Protein AF-A0A9D1W362-F1 (afdb_monomer_lite)

Organism: NCBI:txid2838635

pLDDT: mean 73.38, std 22.82, range [25.56, 97.56]

Secondary structure (DSSP, 8-state):
---------HHHHHT-SHHHHHHHHHHHHHHHHT--------S---------------------------EEEEETTEEEEE-SSEEEEEEEE--TT--TT---TTHHHHTTTS-SSS----TT-EEEEEEEE---TTS-SEEEE-HHHH-GGGTTS--TTEEEEEEE-STTS-HHHHHH-HHHHHHHHHHHHHHHHHHH-S-HHHHHHHHHHHHHHTTSSHHHHHHHHHHHHHHHHHHHHHHHHHHHT-

Sequence (250 aa):
MDYGRRGDSLFALAFRKKEDTKELYRALCAAWESGAFGESADLGGSAAFGRSPAFEARGDFGGSSPRREVTAASAGEELWLETDGEALVVTAWANLCALPSGPPTGKLLDLAAGTGGFPGNLGGRRCRRALLYSGSALEPERRDISLSALEPERRGISPSGLEAAVFNIGEGRNAGLLADCRKLREYARLIDRVKGELALDAYPVRAVKRAVGWALTAGVLEELLRSRGDEVREILLREYEAESSVVREK

Structure (mmCIF, N/CA/C/O backbone):
data_AF-A0A9D1W362-F1
#
_entry.id   AF-A0A9D1W362-F1
#
loop_
_atom_site.group_PDB
_atom_site.id
_atom_site.type_symbol
_atom_site.label_atom_id
_atom_site.label_alt_id
_atom_site.label_comp_id
_atom_site.label_asym_id
_atom_site.label_entity_id
_atom_site.label_seq_id
_atom_site.pdbx_PDB_ins_code
_atom_site.Cartn_x
_atom_site.Cartn_y
_atom_site.Cartn_z
_atom_site.occupancy
_atom_site.B_iso_or_equiv
_atom_site.auth_seq_id
_atom_site.auth_comp_id
_atom_site.auth_asym_id
_atom_site.auth_atom_id
_atom_site.pdbx_PDB_model_num
ATOM 1 N N . MET A 1 1 ? 21.316 23.367 4.590 1.00 28.70 1 MET A N 1
ATOM 2 C CA . MET A 1 1 ? 20.617 22.792 3.424 1.00 28.70 1 MET A CA 1
ATOM 3 C C . MET A 1 1 ? 19.318 22.211 3.940 1.00 28.70 1 MET A C 1
ATOM 5 O O . MET A 1 1 ? 19.333 21.138 4.529 1.00 28.70 1 MET A O 1
ATOM 9 N N . ASP A 1 2 ? 18.242 22.985 3.826 1.00 28.55 2 ASP A N 1
ATOM 10 C CA . ASP A 1 2 ? 16.894 22.566 4.206 1.00 28.55 2 ASP A CA 1
ATOM 11 C C . ASP A 1 2 ? 16.388 21.545 3.187 1.00 28.55 2 ASP A C 1
ATOM 13 O O . ASP A 1 2 ? 16.030 21.892 2.061 1.00 28.55 2 ASP A O 1
ATOM 17 N N . TYR A 1 3 ? 16.386 20.270 3.568 1.00 35.34 3 TYR A N 1
ATOM 18 C CA . TYR A 1 3 ? 15.614 19.262 2.856 1.00 35.34 3 TYR A CA 1
ATOM 19 C C . TYR A 1 3 ? 14.155 19.437 3.281 1.00 35.34 3 TYR A C 1
ATOM 21 O O . TYR A 1 3 ? 13.773 19.034 4.379 1.00 35.34 3 TYR A O 1
ATOM 29 N N . GLY A 1 4 ? 13.365 20.095 2.427 1.00 29.50 4 GLY A N 1
ATOM 30 C CA . GLY A 1 4 ? 11.937 20.3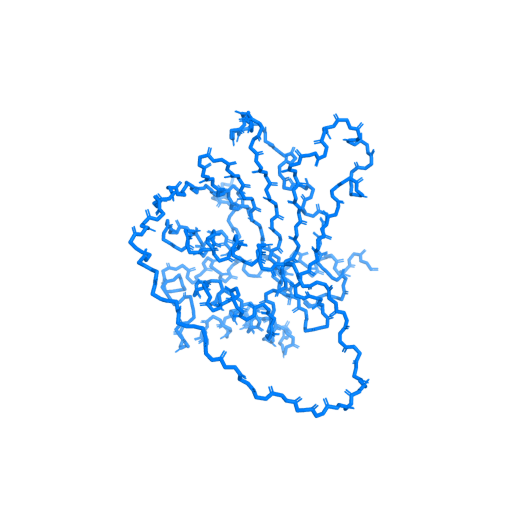37 2.635 1.00 29.50 4 GLY A CA 1
ATOM 31 C C . GLY A 1 4 ? 11.200 19.083 3.106 1.00 29.50 4 GLY A C 1
ATOM 32 O O . GLY A 1 4 ? 11.527 17.989 2.657 1.00 29.50 4 GLY A O 1
ATOM 33 N N . ARG A 1 5 ? 10.254 19.264 4.042 1.00 39.00 5 ARG A N 1
ATOM 34 C CA . ARG A 1 5 ? 9.404 18.246 4.701 1.00 39.00 5 ARG A CA 1
ATOM 35 C C . ARG A 1 5 ? 9.389 16.876 3.990 1.00 39.00 5 ARG A C 1
ATOM 37 O O . ARG A 1 5 ? 8.471 16.563 3.239 1.00 39.00 5 ARG A O 1
ATOM 44 N N . ARG A 1 6 ? 10.403 16.048 4.264 1.00 40.62 6 ARG A N 1
ATOM 45 C CA . ARG A 1 6 ? 10.428 14.611 3.966 1.00 40.62 6 ARG A CA 1
ATOM 46 C C . ARG A 1 6 ? 9.541 13.944 5.012 1.00 40.62 6 ARG A C 1
ATOM 48 O O . ARG A 1 6 ? 9.886 14.017 6.187 1.00 40.62 6 ARG A O 1
ATOM 55 N N . GLY A 1 7 ? 8.420 13.333 4.632 1.00 49.31 7 GLY A N 1
ATOM 56 C CA . GLY A 1 7 ? 7.579 12.710 5.659 1.00 49.31 7 GLY A CA 1
ATOM 57 C C . GLY A 1 7 ? 6.440 11.799 5.229 1.00 49.31 7 GLY A C 1
ATOM 58 O O . GLY A 1 7 ? 6.064 10.965 6.039 1.00 49.31 7 GLY A O 1
ATOM 59 N N . ASP A 1 8 ? 5.924 11.885 4.003 1.00 68.81 8 ASP A N 1
ATOM 60 C CA . ASP A 1 8 ? 4.717 11.121 3.666 1.00 68.81 8 ASP A CA 1
ATOM 61 C C . ASP A 1 8 ? 5.069 9.883 2.821 1.00 68.81 8 ASP A C 1
ATOM 63 O O . ASP A 1 8 ? 5.863 9.961 1.875 1.00 68.81 8 ASP A O 1
ATOM 67 N N . SER A 1 9 ? 4.517 8.727 3.199 1.00 83.00 9 SER A N 1
ATOM 68 C CA . SER A 1 9 ? 4.539 7.498 2.393 1.00 83.00 9 SER A CA 1
ATOM 69 C C . SER A 1 9 ? 3.561 7.613 1.223 1.00 83.00 9 SER A C 1
ATOM 71 O O . SER A 1 9 ? 2.647 8.448 1.239 1.00 83.00 9 SER A O 1
ATOM 73 N N . LEU A 1 10 ? 3.688 6.748 0.209 1.00 89.62 10 LEU A N 1
ATOM 74 C CA . LEU A 1 10 ? 2.721 6.737 -0.900 1.00 89.62 10 LEU A CA 1
ATOM 75 C C . LEU A 1 10 ? 1.293 6.485 -0.389 1.00 89.62 10 LEU A C 1
ATOM 77 O O . LEU A 1 10 ? 0.331 7.060 -0.898 1.00 89.62 10 LEU A O 1
ATOM 81 N N . PHE A 1 11 ? 1.161 5.658 0.648 1.00 90.50 11 PHE A N 1
ATOM 82 C CA . PHE A 1 11 ? -0.113 5.385 1.300 1.00 90.50 11 PHE A CA 1
ATOM 83 C C . PHE A 1 11 ? -0.715 6.649 1.929 1.00 90.50 11 PHE A C 1
ATOM 85 O O . PHE A 1 11 ? -1.854 7.003 1.620 1.00 90.50 11 PHE A O 1
ATOM 92 N N . ALA A 1 12 ? 0.059 7.390 2.729 1.00 85.94 12 ALA A N 1
ATOM 93 C CA . ALA A 1 12 ? -0.404 8.643 3.324 1.00 85.94 12 ALA A CA 1
ATOM 94 C C . ALA A 1 12 ? -0.784 9.682 2.252 1.00 85.94 12 ALA A C 1
ATOM 96 O O . ALA A 1 12 ? -1.791 10.378 2.388 1.00 85.94 12 ALA A O 1
ATOM 97 N N . LEU A 1 13 ? -0.033 9.749 1.143 1.00 88.00 13 LEU A N 1
ATOM 98 C CA . LEU A 1 13 ? -0.381 10.602 0.002 1.00 88.00 13 LEU A CA 1
ATOM 99 C C . LEU A 1 13 ? -1.693 10.192 -0.677 1.00 88.00 13 LEU A C 1
ATOM 101 O O . LEU A 1 13 ? -2.477 11.067 -1.058 1.00 88.00 13 LEU A O 1
ATOM 105 N N . ALA A 1 14 ? -1.938 8.890 -0.835 1.00 90.12 14 ALA A N 1
ATOM 106 C CA . ALA A 1 14 ? -3.155 8.381 -1.457 1.00 90.12 14 ALA A CA 1
ATOM 107 C C . ALA A 1 14 ? -4.405 8.716 -0.628 1.00 90.12 14 ALA A C 1
ATOM 109 O O . ALA A 1 14 ? -5.417 9.111 -1.205 1.00 90.12 14 ALA A O 1
ATOM 110 N N . PHE A 1 15 ? -4.324 8.646 0.702 1.00 89.56 15 PHE A N 1
ATOM 111 C CA . PHE A 1 15 ? -5.456 8.848 1.616 1.00 89.56 15 PHE A CA 1
ATOM 112 C C . PHE A 1 15 ? -5.480 10.239 2.281 1.00 89.56 15 PHE A C 1
ATOM 114 O O . PHE A 1 15 ? -5.873 10.391 3.435 1.00 89.56 15 PHE A O 1
ATOM 121 N N . ARG A 1 16 ? -5.086 11.297 1.555 1.00 82.25 16 ARG A N 1
ATOM 122 C CA . ARG A 1 16 ? -5.182 12.683 2.067 1.00 82.25 16 ARG A CA 1
ATOM 123 C C . ARG A 1 16 ? -6.600 13.259 2.060 1.00 82.25 16 ARG A C 1
ATOM 125 O O . ARG A 1 16 ? -6.878 14.197 2.805 1.00 82.25 16 ARG A O 1
ATOM 132 N N . LYS A 1 17 ? -7.480 12.778 1.178 1.00 85.00 17 LYS A N 1
ATOM 133 C CA . LYS A 1 17 ? -8.853 13.291 1.058 1.00 85.00 17 LYS A CA 1
ATOM 134 C C . LYS A 1 17 ? -9.744 12.674 2.130 1.00 85.00 17 LYS A C 1
ATOM 136 O O . LYS A 1 17 ? -9.709 11.465 2.339 1.00 85.00 17 LYS A O 1
ATOM 141 N N . LYS A 1 18 ? -10.598 13.488 2.763 1.00 81.94 18 LYS A N 1
ATOM 142 C CA . LYS A 1 18 ? -11.498 13.034 3.842 1.00 81.94 18 LYS A CA 1
ATOM 143 C C . LYS A 1 18 ? -12.432 11.914 3.361 1.00 81.94 18 LYS A C 1
ATOM 145 O O . LYS A 1 18 ? -12.784 11.036 4.144 1.00 81.94 18 LYS A O 1
ATOM 150 N N . GLU A 1 19 ? -12.833 11.937 2.093 1.00 86.88 19 GLU A N 1
ATOM 151 C CA . GLU A 1 19 ? -13.720 10.950 1.469 1.00 86.88 19 GLU A CA 1
ATOM 152 C C . GLU A 1 19 ? -13.037 9.586 1.320 1.00 86.88 19 GLU A C 1
ATOM 154 O O . GLU A 1 19 ? -13.580 8.593 1.805 1.00 86.88 19 GLU A O 1
ATOM 159 N N . ASP A 1 20 ? -11.831 9.562 0.740 1.00 89.62 20 ASP A N 1
ATOM 160 C CA . ASP A 1 20 ? -11.022 8.346 0.553 1.00 89.62 20 ASP A CA 1
ATOM 161 C C . ASP A 1 20 ? -10.754 7.668 1.907 1.00 89.62 20 ASP A C 1
ATOM 163 O O . ASP A 1 20 ? -10.851 6.450 2.062 1.00 89.62 20 ASP A O 1
ATOM 167 N N . THR A 1 21 ? -10.480 8.481 2.926 1.00 87.50 21 THR A N 1
ATOM 168 C CA . THR A 1 21 ? -10.193 8.013 4.278 1.00 87.50 21 THR A CA 1
ATOM 169 C C . THR A 1 21 ? -11.420 7.454 5.004 1.00 87.50 21 THR A C 1
ATOM 171 O O . THR A 1 21 ? -11.329 6.455 5.719 1.00 87.50 21 THR A O 1
ATOM 174 N N . LYS A 1 22 ? -12.598 8.053 4.796 1.00 87.50 22 LYS A N 1
ATOM 175 C CA . LYS A 1 22 ? -13.872 7.523 5.311 1.00 87.50 22 LYS A CA 1
ATOM 176 C C . LYS A 1 22 ? -14.235 6.188 4.670 1.00 87.50 22 LYS A C 1
ATOM 178 O O . LYS A 1 22 ? -14.766 5.317 5.357 1.00 87.50 22 LYS A O 1
ATOM 183 N N . GLU A 1 23 ? -13.999 6.048 3.368 1.00 91.50 23 GLU A N 1
ATOM 184 C CA . GLU A 1 23 ? -14.219 4.795 2.640 1.00 91.50 23 GLU A CA 1
ATOM 185 C C . GLU A 1 23 ? -13.294 3.698 3.180 1.00 91.50 23 GLU A C 1
ATOM 187 O O . GLU A 1 23 ? -13.775 2.631 3.556 1.00 91.50 23 GLU A O 1
ATOM 192 N N . LEU A 1 24 ? -12.001 4.006 3.342 1.00 92.81 24 LEU A N 1
ATOM 193 C CA . LEU A 1 24 ? -11.025 3.094 3.940 1.00 92.81 24 LEU A CA 1
ATOM 194 C C . LEU A 1 24 ? -11.427 2.648 5.352 1.00 92.81 24 LEU A C 1
ATOM 196 O O . LEU A 1 24 ? -11.400 1.454 5.638 1.00 92.81 24 LEU A O 1
ATOM 200 N N . TYR A 1 25 ? -11.824 3.587 6.221 1.00 90.75 25 TYR A N 1
ATOM 201 C CA . TYR A 1 25 ? -12.272 3.271 7.581 1.00 90.75 25 TYR A CA 1
ATOM 202 C C . TYR A 1 25 ? -13.427 2.262 7.574 1.00 90.75 25 TYR A C 1
ATOM 204 O O . TYR A 1 25 ? -13.370 1.243 8.256 1.00 90.75 25 TYR A O 1
ATOM 212 N N . ARG A 1 26 ? -14.467 2.520 6.768 1.00 90.00 26 ARG A N 1
ATOM 213 C CA . ARG A 1 26 ? -15.639 1.634 6.678 1.00 90.00 26 ARG A CA 1
ATOM 214 C C . ARG A 1 26 ? -15.268 0.251 6.163 1.00 90.00 26 ARG A C 1
ATOM 216 O O . ARG A 1 26 ? -15.703 -0.735 6.750 1.00 90.00 26 ARG A O 1
ATOM 223 N N . ALA A 1 27 ? -14.468 0.194 5.101 1.00 92.12 27 ALA A N 1
ATOM 224 C CA . ALA A 1 27 ? -14.056 -1.061 4.489 1.00 92.12 27 ALA A CA 1
ATOM 225 C C . ALA A 1 27 ? -13.209 -1.901 5.461 1.00 92.12 27 ALA A C 1
ATOM 227 O O . ALA A 1 27 ? -13.436 -3.100 5.603 1.00 92.12 27 ALA A O 1
ATOM 228 N N . LEU A 1 28 ? -12.293 -1.268 6.206 1.00 91.31 28 LEU A N 1
ATOM 229 C CA . LEU A 1 28 ? -11.500 -1.951 7.230 1.00 91.31 28 LEU A CA 1
ATOM 230 C C . LEU A 1 28 ? -12.342 -2.414 8.416 1.00 91.31 28 LEU A C 1
ATOM 232 O O . LEU A 1 28 ? -12.146 -3.538 8.864 1.00 91.31 28 LEU A O 1
ATOM 236 N N . CYS A 1 29 ? -13.287 -1.608 8.911 1.00 87.75 29 CYS A N 1
ATOM 237 C CA . CYS A 1 29 ? -14.188 -2.048 9.979 1.00 87.75 29 CYS A CA 1
ATOM 238 C C . CYS A 1 29 ? -15.038 -3.249 9.544 1.00 87.75 29 CYS A C 1
ATOM 240 O O . CYS A 1 29 ? -15.109 -4.230 10.280 1.00 87.75 29 CYS A O 1
ATOM 242 N N . ALA A 1 30 ? -15.600 -3.215 8.331 1.00 87.56 30 ALA A N 1
ATOM 243 C CA . ALA A 1 30 ? -16.363 -4.333 7.778 1.00 87.56 30 ALA A CA 1
ATOM 244 C C . ALA A 1 30 ? -15.497 -5.595 7.623 1.00 87.56 30 ALA A C 1
ATOM 246 O O . ALA A 1 30 ? -15.889 -6.675 8.067 1.00 87.56 30 ALA A O 1
ATOM 247 N N . ALA A 1 31 ? -14.283 -5.460 7.077 1.00 87.31 31 ALA A N 1
ATOM 248 C CA . ALA A 1 31 ? -13.328 -6.564 6.982 1.00 87.31 31 ALA A CA 1
ATOM 249 C C . ALA A 1 31 ? -12.960 -7.122 8.369 1.00 87.31 31 ALA A C 1
ATOM 251 O O . ALA A 1 31 ? -12.840 -8.336 8.549 1.00 87.31 31 ALA A O 1
ATOM 252 N N . TRP A 1 32 ? -12.840 -6.252 9.375 1.00 83.88 32 TRP A N 1
ATOM 253 C CA . TRP A 1 32 ? -12.530 -6.650 10.744 1.00 83.88 32 TRP A CA 1
ATOM 254 C C . TRP A 1 32 ? -13.662 -7.450 11.397 1.00 83.88 32 TRP A C 1
ATOM 256 O O . TRP A 1 32 ? -13.397 -8.445 12.072 1.00 83.88 32 TRP A O 1
ATOM 266 N N . GLU A 1 33 ? -14.908 -7.034 11.173 1.00 82.25 33 GLU A N 1
ATOM 267 C CA . GLU A 1 33 ? -16.120 -7.656 11.721 1.00 82.25 33 GLU A CA 1
ATOM 268 C C . GLU A 1 33 ? -16.506 -8.946 10.988 1.00 82.25 33 GLU A C 1
ATOM 270 O O . GLU A 1 33 ? -16.985 -9.890 11.611 1.00 82.25 33 GLU A O 1
ATOM 275 N N . SER A 1 34 ? -16.228 -9.030 9.683 1.00 73.38 34 SER A N 1
ATOM 276 C CA . SER A 1 34 ? -16.465 -10.238 8.877 1.00 73.38 34 SER A CA 1
ATOM 277 C C . SER A 1 34 ? -15.552 -11.421 9.242 1.00 73.38 34 SER A C 1
ATOM 279 O O . SER A 1 34 ? -15.819 -12.553 8.846 1.00 73.38 34 SER A O 1
ATOM 281 N N . GLY A 1 35 ? -14.505 -11.184 10.043 1.00 57.62 35 GLY A N 1
ATOM 282 C CA . GLY A 1 35 ? -13.486 -12.158 10.452 1.00 57.62 35 GLY A CA 1
ATOM 283 C C . GLY A 1 35 ? -13.930 -13.272 11.411 1.00 57.62 35 GLY A C 1
ATOM 284 O O . GLY A 1 35 ? -13.069 -13.906 12.011 1.00 57.62 35 GLY A O 1
ATOM 285 N N . ALA A 1 36 ? -15.226 -13.567 11.542 1.00 36.38 36 ALA A N 1
ATOM 286 C CA . ALA A 1 36 ? -15.729 -14.768 12.221 1.00 36.38 36 ALA A CA 1
ATOM 287 C C . ALA A 1 36 ? -15.638 -16.044 11.348 1.00 36.38 36 ALA A C 1
ATOM 289 O O . ALA A 1 36 ? -16.445 -16.955 11.498 1.00 36.38 36 ALA A O 1
ATOM 290 N N . PHE A 1 37 ? -14.668 -16.120 10.431 1.00 39.31 37 PHE A N 1
ATOM 291 C CA . PHE A 1 37 ? -14.424 -17.293 9.588 1.00 39.31 37 PHE A CA 1
ATOM 292 C C . PHE A 1 37 ? -12.984 -17.768 9.745 1.00 39.31 37 PHE A C 1
ATOM 294 O O . PHE A 1 37 ? -12.116 -17.532 8.908 1.00 39.31 37 PHE A O 1
ATOM 301 N N . GLY A 1 38 ? -12.747 -18.458 10.855 1.00 33.38 38 GLY A N 1
ATOM 302 C CA . GLY A 1 38 ? -11.731 -19.491 10.918 1.00 33.38 38 GLY A CA 1
ATOM 303 C C . GLY A 1 38 ? -12.430 -20.836 10.814 1.00 33.38 38 GLY A C 1
ATOM 304 O O . GLY A 1 38 ? -12.968 -21.296 11.808 1.00 33.38 38 GLY A O 1
ATOM 305 N N . GLU A 1 39 ? -12.414 -21.462 9.641 1.00 29.92 39 GLU A N 1
ATOM 306 C CA . GLU A 1 39 ? -12.345 -22.919 9.575 1.00 29.92 39 GLU A CA 1
ATOM 307 C C . GLU A 1 39 ? -11.785 -23.366 8.226 1.00 29.92 39 GLU A C 1
ATOM 309 O O . GLU A 1 39 ? -12.224 -22.958 7.151 1.00 29.92 39 GLU A O 1
ATOM 314 N N . SER A 1 40 ? -10.750 -24.192 8.338 1.00 37.28 40 SER A N 1
ATOM 315 C CA . SER A 1 40 ? -10.212 -25.049 7.296 1.00 37.28 40 SER A CA 1
ATOM 316 C C . SER A 1 40 ? -11.348 -25.792 6.592 1.00 37.28 40 SER A C 1
ATOM 318 O O . SER A 1 40 ? -12.026 -26.605 7.213 1.00 37.28 40 SER A O 1
ATOM 320 N N . ALA A 1 41 ? -11.546 -25.548 5.298 1.00 32.31 41 ALA A N 1
ATOM 321 C CA . ALA A 1 41 ? -12.287 -26.474 4.456 1.00 32.31 41 ALA A CA 1
ATOM 322 C C . ALA A 1 41 ? -11.281 -27.434 3.819 1.00 32.31 41 ALA A C 1
ATOM 324 O O . ALA A 1 41 ? -10.787 -27.212 2.711 1.00 32.31 41 ALA A O 1
ATOM 325 N N . ASP A 1 42 ? -10.980 -28.499 4.561 1.00 29.27 42 ASP A N 1
ATOM 326 C CA . ASP A 1 42 ? -10.486 -29.742 3.990 1.00 29.27 42 ASP A CA 1
ATOM 327 C C . ASP A 1 42 ? -11.439 -30.190 2.874 1.00 29.27 42 ASP A C 1
ATOM 329 O O . ASP A 1 42 ? -12.657 -30.303 3.045 1.00 29.27 42 ASP A O 1
ATOM 333 N N . LEU A 1 43 ? -10.871 -30.440 1.697 1.00 36.78 43 LEU A N 1
ATOM 334 C CA . LEU A 1 43 ? -11.574 -31.058 0.586 1.00 36.78 43 LEU A CA 1
ATOM 335 C C . LEU A 1 43 ? -11.806 -32.537 0.904 1.00 36.78 43 LEU A C 1
ATOM 337 O O . LEU A 1 43 ? -10.892 -33.351 0.794 1.00 36.78 43 LEU A O 1
ATOM 341 N N . GLY A 1 44 ? -13.047 -32.905 1.214 1.00 29.19 44 GLY A N 1
ATOM 342 C CA . GLY A 1 44 ? -13.464 -34.304 1.172 1.00 29.19 44 GLY A CA 1
ATOM 343 C C . GLY A 1 44 ? -14.806 -34.574 1.833 1.00 29.19 44 GLY A C 1
ATOM 344 O O . GLY A 1 44 ? -14.866 -34.780 3.037 1.00 29.19 44 GLY A O 1
ATOM 345 N N . GLY A 1 45 ? -15.882 -34.664 1.046 1.00 27.81 45 GLY A N 1
ATOM 346 C CA . GLY A 1 45 ? -17.132 -35.237 1.553 1.00 27.81 45 GLY A CA 1
ATOM 347 C C . GLY A 1 45 ? -18.391 -34.829 0.805 1.00 27.81 45 GLY A C 1
ATOM 348 O O . GLY A 1 45 ? -19.093 -33.910 1.197 1.00 27.81 45 GLY A O 1
ATOM 349 N N . SER A 1 46 ? -18.700 -35.559 -0.260 1.00 30.45 46 SER A N 1
ATOM 350 C CA . SER A 1 46 ? -19.997 -35.568 -0.940 1.00 30.45 46 SER A CA 1
ATOM 351 C C . SER A 1 46 ? -21.143 -35.989 -0.004 1.00 30.45 46 SER A C 1
ATOM 353 O O . SER A 1 46 ? -21.075 -37.093 0.527 1.00 30.45 46 SER A O 1
ATOM 355 N N . ALA A 1 47 ? -22.235 -35.212 0.069 1.00 29.52 47 ALA A N 1
ATOM 356 C CA . ALA A 1 47 ? -23.612 -35.734 0.159 1.00 29.52 47 ALA A CA 1
ATOM 357 C C . ALA A 1 47 ? -24.696 -34.646 -0.041 1.00 29.52 47 ALA A C 1
ATOM 359 O O . ALA A 1 47 ? -24.887 -33.752 0.772 1.00 29.52 47 ALA A O 1
ATOM 360 N N . ALA A 1 48 ? -25.392 -34.778 -1.169 1.00 28.72 48 ALA A N 1
ATOM 361 C CA . ALA A 1 48 ? -26.816 -34.577 -1.458 1.00 28.72 48 ALA A CA 1
ATOM 362 C C . ALA A 1 48 ? -27.797 -33.882 -0.467 1.00 28.72 48 ALA A C 1
ATOM 364 O O . ALA A 1 48 ? -28.013 -34.328 0.651 1.00 28.72 48 ALA A O 1
ATOM 365 N N . PHE A 1 49 ? -28.581 -32.977 -1.082 1.00 27.98 49 PHE A N 1
ATOM 366 C CA . PHE A 1 49 ? -30.043 -32.760 -0.982 1.00 27.98 49 PHE A CA 1
ATOM 367 C C . PHE A 1 49 ? -30.694 -32.092 0.248 1.00 27.98 49 PHE A C 1
ATOM 369 O O . PHE A 1 49 ? -30.697 -32.611 1.355 1.00 27.98 49 PHE A O 1
ATOM 376 N N . GLY A 1 50 ? -31.463 -31.029 -0.044 1.00 27.05 50 GLY A N 1
ATOM 377 C CA . GLY A 1 50 ? -32.567 -30.536 0.788 1.00 27.05 50 GLY A CA 1
ATOM 378 C C .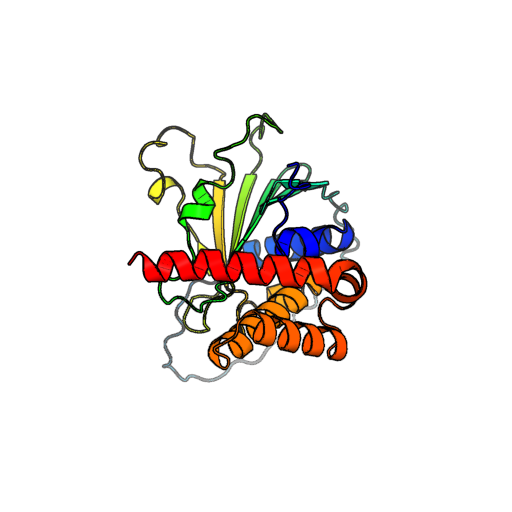 GLY A 1 50 ? -33.082 -29.159 0.348 1.00 27.05 50 GLY A C 1
ATOM 379 O O . GLY A 1 50 ? -32.519 -28.139 0.722 1.00 27.05 50 GLY A O 1
ATOM 380 N N . ARG A 1 51 ? -34.144 -29.116 -0.469 1.00 28.09 51 ARG A N 1
ATOM 381 C CA . ARG A 1 51 ? -34.849 -27.884 -0.878 1.00 28.09 51 ARG A CA 1
ATOM 382 C C . ARG A 1 51 ? -35.715 -27.331 0.271 1.00 28.09 51 ARG A C 1
ATOM 384 O O . ARG A 1 51 ? -36.529 -28.097 0.760 1.00 28.09 51 ARG A O 1
ATOM 391 N N . SER A 1 52 ? -35.609 -26.012 0.523 1.00 26.92 52 SER A N 1
ATOM 392 C CA . SER A 1 52 ? -36.667 -25.007 0.841 1.00 26.92 52 SER A CA 1
ATOM 393 C C . SER A 1 52 ? -37.638 -25.247 2.033 1.00 26.92 52 SER A C 1
ATOM 395 O O . SER A 1 52 ? -37.982 -26.387 2.310 1.00 26.92 52 SER A O 1
ATOM 397 N N . PRO A 1 53 ? -38.158 -24.196 2.721 1.00 32.81 53 PRO A N 1
ATOM 398 C CA . PRO A 1 53 ? -38.819 -23.052 2.084 1.00 32.81 53 PRO A CA 1
ATOM 399 C C . PRO A 1 53 ? -38.499 -21.653 2.628 1.00 32.81 53 PRO A C 1
ATOM 401 O O . PRO A 1 53 ? -37.831 -21.453 3.635 1.00 32.81 53 PRO A O 1
ATOM 404 N N . ALA A 1 54 ? -38.979 -20.690 1.842 1.00 29.53 54 ALA A N 1
ATOM 405 C CA . ALA A 1 54 ? -38.906 -19.255 2.021 1.00 29.53 54 ALA A CA 1
ATOM 406 C C . ALA A 1 54 ? -39.374 -18.794 3.408 1.00 29.53 54 ALA A C 1
ATOM 408 O O . ALA A 1 54 ? -40.443 -19.186 3.871 1.00 29.53 54 ALA A O 1
ATOM 409 N N . PHE A 1 55 ? -38.598 -17.895 4.010 1.00 25.56 55 PHE A N 1
ATOM 410 C CA . PHE A 1 55 ? -39.046 -17.059 5.113 1.00 25.56 55 PHE A CA 1
ATOM 411 C C . PHE A 1 55 ? -39.140 -15.623 4.596 1.00 25.56 55 PHE A C 1
ATOM 413 O O . PHE A 1 55 ? -38.134 -15.002 4.246 1.00 25.56 55 PHE A O 1
ATOM 420 N N . GLU A 1 56 ? -40.370 -15.131 4.475 1.00 30.14 56 GLU A N 1
ATOM 421 C CA . GLU A 1 56 ? -40.669 -13.728 4.219 1.00 30.14 56 GLU A CA 1
ATOM 422 C C . GLU A 1 56 ? -40.104 -12.874 5.360 1.00 30.14 56 GLU A C 1
ATOM 424 O O . GLU A 1 56 ? -40.546 -12.972 6.501 1.00 30.14 56 GLU A O 1
ATOM 429 N N . ALA A 1 57 ? -39.156 -11.992 5.051 1.00 29.28 57 ALA A N 1
ATOM 430 C CA . ALA A 1 57 ? -38.769 -10.905 5.940 1.00 29.28 57 ALA A CA 1
ATOM 431 C C . ALA A 1 57 ? -39.308 -9.589 5.367 1.00 29.28 57 ALA A C 1
ATOM 433 O O . ALA A 1 57 ? -38.617 -8.851 4.667 1.00 29.28 57 ALA A O 1
ATOM 434 N N . ARG A 1 58 ? -40.578 -9.297 5.668 1.00 29.48 58 ARG A N 1
ATOM 435 C CA . ARG A 1 58 ? -41.055 -7.914 5.744 1.00 29.48 58 ARG A CA 1
ATOM 436 C C . ARG A 1 58 ? -40.561 -7.347 7.072 1.00 29.48 58 ARG A C 1
ATOM 438 O O . ARG A 1 58 ? -41.099 -7.672 8.124 1.00 29.48 58 ARG A O 1
ATOM 445 N N . GLY A 1 59 ? -39.523 -6.528 7.004 1.00 27.53 59 GLY A N 1
ATOM 446 C CA . GLY A 1 59 ? -38.967 -5.797 8.134 1.00 27.53 59 GLY A CA 1
ATOM 447 C C . GLY A 1 59 ? -38.341 -4.517 7.615 1.00 27.53 59 GLY A C 1
ATOM 448 O O . GLY A 1 59 ? -37.279 -4.536 7.005 1.00 27.53 59 GLY A O 1
ATOM 449 N N . ASP A 1 60 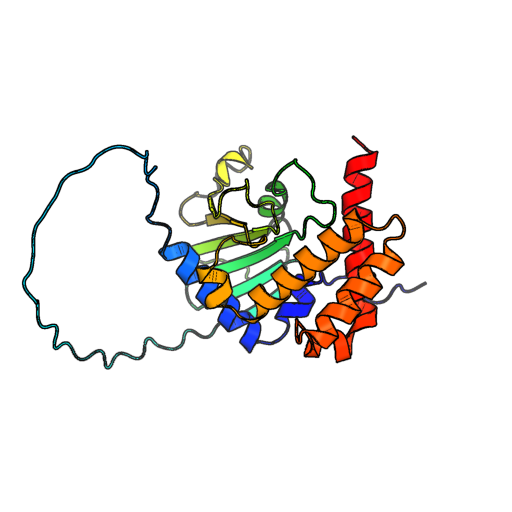? -39.074 -3.433 7.795 1.00 33.12 60 ASP A N 1
ATOM 450 C CA . ASP A 1 60 ? -38.738 -2.061 7.455 1.00 33.12 60 ASP A CA 1
ATOM 451 C C . ASP A 1 60 ? -37.405 -1.649 8.120 1.00 33.12 60 ASP A C 1
ATOM 453 O O . ASP A 1 60 ? -37.351 -1.424 9.326 1.00 33.12 60 ASP A O 1
ATOM 457 N N . PHE A 1 61 ? -36.308 -1.570 7.356 1.00 36.03 61 PHE A N 1
ATOM 458 C CA . PHE A 1 61 ? -35.037 -0.989 7.820 1.00 36.03 61 PHE A CA 1
ATOM 459 C C . PHE A 1 61 ? -34.929 0.476 7.385 1.00 36.03 61 PHE A C 1
ATOM 461 O O . PHE A 1 61 ? -33.968 0.912 6.751 1.00 36.03 61 PHE A O 1
ATOM 468 N N . GLY A 1 62 ? -35.924 1.267 7.785 1.00 35.47 62 GLY A N 1
ATOM 469 C CA . GLY A 1 62 ? -35.794 2.709 7.965 1.00 35.47 62 GLY A CA 1
ATOM 470 C C . GLY A 1 62 ? -34.969 3.007 9.219 1.00 35.47 62 GLY A C 1
ATOM 471 O O . GLY A 1 62 ? -35.494 3.461 10.227 1.00 35.47 62 GLY A O 1
ATOM 472 N N . GLY A 1 63 ? -33.671 2.716 9.171 1.00 28.92 63 GLY A N 1
ATOM 473 C CA . GLY A 1 63 ? -32.731 2.967 10.258 1.00 28.92 63 GLY A CA 1
ATOM 474 C C . GLY A 1 63 ? -31.424 3.484 9.690 1.00 28.92 63 GLY A C 1
ATOM 475 O O . GLY A 1 63 ? -30.467 2.735 9.537 1.00 28.92 63 GLY A O 1
ATOM 476 N N . SER A 1 64 ? -31.388 4.771 9.339 1.00 36.81 64 SER A N 1
ATOM 477 C CA . SER A 1 64 ? -30.136 5.482 9.088 1.00 36.81 64 SER A CA 1
ATOM 478 C C . SER A 1 64 ? -29.295 5.411 10.363 1.00 36.81 64 SER A C 1
ATOM 480 O O . SER A 1 64 ? -29.455 6.257 11.244 1.00 36.81 64 SER A O 1
ATOM 482 N N . SER A 1 65 ? -28.399 4.425 10.467 1.00 41.97 65 SER A N 1
ATOM 483 C CA . SER A 1 65 ? -27.312 4.454 11.445 1.00 41.97 65 SER A CA 1
ATOM 484 C C . SER A 1 65 ? -26.690 5.849 11.382 1.00 41.97 65 SER A C 1
ATOM 486 O O . SER A 1 65 ? -26.349 6.292 10.276 1.00 41.97 65 SER A O 1
ATOM 488 N N . PRO A 1 66 ? -26.605 6.593 12.502 1.00 40.78 66 PRO A N 1
ATOM 489 C CA . PRO A 1 66 ? -26.072 7.946 12.475 1.00 40.78 66 PRO A CA 1
ATOM 490 C C . PRO A 1 66 ? -24.701 7.870 11.813 1.00 40.78 66 PRO A C 1
ATOM 492 O O . PRO A 1 66 ? -23.877 7.032 12.187 1.00 40.78 66 PRO A O 1
ATOM 495 N N . ARG A 1 67 ? -24.493 8.667 10.756 1.00 51.03 67 ARG A N 1
ATOM 496 C CA . ARG A 1 67 ? -23.214 8.737 10.044 1.00 51.03 67 ARG A CA 1
ATOM 497 C C . ARG A 1 67 ? -22.159 9.161 11.063 1.00 51.03 67 ARG A C 1
ATOM 499 O O . ARG A 1 67 ? -21.988 10.356 11.272 1.00 51.03 67 ARG A O 1
ATOM 506 N N . ARG A 1 68 ? -21.491 8.195 11.702 1.00 61.38 68 ARG A N 1
ATOM 507 C CA . ARG A 1 68 ? -20.384 8.459 12.623 1.00 61.38 68 ARG A CA 1
ATOM 508 C C . ARG A 1 68 ? -19.385 9.322 11.871 1.00 61.38 68 ARG A C 1
ATOM 510 O O . ARG A 1 68 ? -18.944 8.954 10.774 1.00 61.38 68 ARG A O 1
ATOM 517 N N . GLU A 1 69 ? -19.120 10.510 12.395 1.00 71.88 69 GLU A N 1
ATOM 518 C CA . GLU A 1 69 ? -18.156 11.392 11.769 1.00 71.88 69 GLU A CA 1
ATOM 519 C C . GLU A 1 69 ? -16.766 10.808 12.009 1.00 71.88 69 GLU A C 1
ATOM 521 O O . GLU A 1 69 ? -16.330 10.669 13.144 1.00 71.88 69 GLU A O 1
ATOM 526 N N . VAL A 1 70 ? -16.101 10.407 10.924 1.00 76.88 70 VAL A N 1
ATOM 527 C CA . VAL A 1 70 ? -14.713 9.949 10.981 1.00 76.88 70 VAL A CA 1
ATOM 528 C C . VAL A 1 70 ? -13.810 11.172 10.882 1.00 76.88 70 VAL A C 1
ATOM 530 O O . VAL A 1 70 ? -13.853 11.898 9.874 1.00 76.88 70 VAL A O 1
ATOM 533 N N . THR A 1 71 ? -13.003 11.393 11.913 1.00 78.88 71 THR A N 1
ATOM 534 C CA . THR A 1 71 ? -11.870 12.319 11.885 1.00 78.88 71 THR A CA 1
ATOM 535 C C . THR A 1 71 ? -10.625 11.558 11.447 1.00 78.88 71 THR A C 1
ATOM 537 O O . THR A 1 71 ? -10.442 10.389 11.775 1.00 78.88 71 THR A O 1
ATOM 540 N N . ALA A 1 72 ? -9.793 12.208 10.637 1.00 77.94 72 ALA A N 1
ATOM 541 C CA . ALA A 1 72 ? -8.592 11.604 10.090 1.00 77.94 72 ALA A CA 1
ATOM 542 C C . ALA A 1 72 ? -7.394 12.532 10.259 1.00 77.94 72 ALA A C 1
ATOM 544 O O . ALA A 1 72 ? -7.503 13.730 9.984 1.00 77.94 72 ALA A O 1
ATOM 545 N N . ALA A 1 73 ? -6.259 11.970 10.656 1.00 74.69 73 ALA A N 1
ATOM 546 C CA . ALA A 1 73 ? -4.979 12.659 10.714 1.00 74.69 73 ALA A CA 1
ATOM 547 C C . ALA A 1 73 ? -3.878 11.759 10.146 1.00 74.69 73 ALA A C 1
ATOM 549 O O . ALA A 1 73 ? -3.918 10.542 10.299 1.00 74.69 73 ALA A O 1
ATOM 550 N N . SER A 1 74 ? -2.890 12.352 9.484 1.00 69.88 74 SER A N 1
ATOM 551 C CA . SER A 1 74 ? -1.698 11.645 9.014 1.00 69.88 74 SER A CA 1
ATOM 552 C C . SER A 1 74 ? -0.496 12.050 9.860 1.00 69.88 74 SER A C 1
ATOM 554 O O . SER A 1 74 ? -0.246 13.247 10.027 1.00 69.88 74 SER A O 1
ATOM 556 N N . ALA A 1 75 ? 0.265 11.072 10.340 1.00 70.69 75 ALA A N 1
ATOM 557 C CA . ALA A 1 75 ? 1.517 11.282 11.055 1.00 70.69 75 ALA A CA 1
ATOM 558 C C . ALA A 1 75 ? 2.588 10.357 10.460 1.00 70.69 75 ALA A C 1
ATOM 560 O O . ALA A 1 75 ? 2.620 9.161 10.736 1.00 70.69 75 ALA A O 1
ATOM 561 N N . GLY A 1 76 ? 3.449 10.905 9.599 1.00 74.25 76 GLY A N 1
ATOM 562 C CA . GLY A 1 76 ? 4.453 10.115 8.884 1.00 74.25 76 GLY A CA 1
ATOM 563 C C . GLY A 1 76 ? 3.818 9.079 7.949 1.00 74.25 76 GLY A C 1
ATOM 564 O O . GLY A 1 76 ? 3.076 9.426 7.032 1.00 74.25 76 GLY A O 1
ATOM 565 N N . GLU A 1 77 ? 4.093 7.794 8.195 1.00 77.12 77 GLU A N 1
ATOM 566 C CA . GLU A 1 77 ? 3.538 6.668 7.423 1.00 77.12 77 GLU A CA 1
ATOM 567 C C . GLU A 1 77 ? 2.178 6.172 7.944 1.00 77.12 77 GLU A C 1
ATOM 569 O O . GLU A 1 77 ? 1.618 5.211 7.405 1.00 77.12 77 GLU A O 1
ATOM 574 N N . GLU A 1 78 ? 1.665 6.788 9.009 1.00 81.81 78 GLU A N 1
ATOM 575 C CA . GLU A 1 78 ? 0.474 6.344 9.721 1.00 81.81 78 GLU A CA 1
ATOM 576 C C . GLU A 1 78 ? -0.728 7.227 9.408 1.00 81.81 78 GLU A C 1
ATOM 578 O O . GLU A 1 78 ? -0.646 8.460 9.375 1.00 81.81 78 GLU A O 1
ATOM 583 N N . LEU A 1 79 ? -1.874 6.577 9.248 1.00 84.19 79 LEU A N 1
ATOM 584 C CA . LEU A 1 79 ? -3.172 7.209 9.136 1.00 84.19 79 LEU A CA 1
ATOM 585 C C . LEU A 1 79 ? -4.000 6.879 10.377 1.00 84.19 79 LEU A C 1
ATOM 587 O O . LEU A 1 79 ? -4.307 5.721 10.655 1.00 84.19 79 LEU A O 1
ATOM 591 N N . TRP A 1 80 ? -4.366 7.919 11.109 1.00 81.81 80 TRP A N 1
ATOM 592 C CA . TRP A 1 80 ? -5.145 7.861 12.334 1.00 81.81 80 TRP A CA 1
ATOM 593 C C . TRP A 1 80 ? -6.594 8.176 12.014 1.00 81.81 80 TRP A C 1
ATOM 595 O O . TRP A 1 80 ? -6.886 9.245 11.481 1.00 81.81 80 TRP A O 1
ATOM 605 N N . LEU A 1 81 ? -7.485 7.235 12.312 1.00 84.25 81 LEU A N 1
ATOM 606 C CA . LEU A 1 81 ? -8.910 7.293 12.004 1.00 84.25 81 LEU A CA 1
ATOM 607 C C . LEU A 1 81 ? -9.691 7.180 13.302 1.00 84.25 81 LEU A C 1
ATOM 609 O O . LEU A 1 81 ? -9.615 6.154 13.974 1.00 84.25 81 LEU A O 1
ATOM 613 N N . GLU A 1 82 ? -10.454 8.204 13.658 1.00 79.38 82 GLU A N 1
ATOM 614 C CA . GLU A 1 82 ? -11.203 8.211 14.912 1.00 79.38 82 GLU A CA 1
ATOM 615 C C . GLU A 1 82 ? -12.694 8.418 14.684 1.00 79.38 82 GLU A C 1
ATOM 617 O O . GLU A 1 82 ? -13.135 9.101 13.759 1.00 79.38 82 GLU A O 1
ATOM 622 N N . THR A 1 83 ? -13.468 7.811 15.576 1.00 78.44 83 THR A N 1
ATOM 623 C CA . THR A 1 83 ? -14.900 8.041 15.762 1.00 78.44 83 THR A CA 1
ATOM 624 C C . THR A 1 83 ? -15.189 8.170 17.258 1.00 78.44 83 THR A C 1
ATOM 626 O O . THR A 1 83 ? -14.318 7.903 18.088 1.00 78.44 83 THR A O 1
ATOM 629 N N . ASP A 1 84 ? -16.426 8.516 17.621 1.00 70.62 84 ASP A N 1
ATOM 630 C CA . ASP A 1 84 ? -16.840 8.778 19.010 1.00 70.62 84 ASP A CA 1
ATOM 631 C C . ASP A 1 84 ? -16.523 7.650 20.021 1.00 70.62 84 ASP A C 1
ATOM 633 O O . ASP A 1 84 ? -16.491 7.901 21.223 1.00 70.62 84 ASP A O 1
ATOM 637 N N . GLY A 1 85 ? -16.252 6.417 19.571 1.00 69.56 85 GLY A N 1
ATOM 638 C CA . GLY A 1 85 ? -15.938 5.284 20.453 1.00 69.56 85 GLY A CA 1
ATOM 639 C C . GLY A 1 85 ? -14.757 4.403 20.040 1.00 69.56 85 GLY A C 1
ATOM 640 O O . GLY A 1 85 ? -14.388 3.513 20.808 1.00 69.56 85 GLY A O 1
ATOM 641 N N . GLU A 1 86 ? -14.166 4.616 18.861 1.00 76.62 86 GLU A N 1
ATOM 642 C CA . GLU A 1 86 ? -13.131 3.730 18.313 1.00 76.62 86 GLU A CA 1
ATOM 643 C C . GLU A 1 86 ? -12.045 4.518 17.584 1.00 76.62 86 GLU A C 1
ATOM 645 O O . GLU A 1 86 ? -12.345 5.448 16.831 1.00 76.62 86 GLU A O 1
ATOM 650 N N . ALA A 1 87 ? -10.797 4.104 17.792 1.00 80.06 87 ALA A N 1
ATOM 651 C CA . ALA A 1 87 ? -9.632 4.583 17.061 1.00 80.06 87 ALA A CA 1
ATOM 652 C C . ALA A 1 87 ? -9.056 3.440 16.215 1.00 80.06 87 ALA A C 1
ATOM 654 O O . ALA A 1 87 ? -8.903 2.315 16.693 1.00 80.06 87 ALA A O 1
ATOM 655 N N . LEU A 1 88 ? -8.733 3.724 14.959 1.00 85.56 88 LEU A N 1
ATOM 656 C CA . LEU A 1 88 ? -8.087 2.808 14.032 1.00 85.56 88 LEU A CA 1
ATOM 657 C C . LEU A 1 88 ? -6.833 3.483 13.477 1.00 85.56 88 LEU A C 1
ATOM 659 O O . LEU A 1 88 ? -6.914 4.505 12.799 1.00 85.56 88 LEU A O 1
ATOM 663 N N . VAL A 1 89 ? -5.676 2.893 13.757 1.00 85.44 89 VAL A N 1
ATOM 664 C CA . VAL A 1 89 ? -4.392 3.323 13.198 1.00 85.44 89 VAL A CA 1
ATOM 665 C C . VAL A 1 89 ? -4.042 2.391 12.052 1.00 85.44 89 VAL A C 1
ATOM 667 O O . VAL A 1 89 ? -4.004 1.173 12.228 1.00 85.44 89 VAL A O 1
ATOM 670 N N . VAL A 1 90 ? -3.806 2.952 10.874 1.00 88.50 90 VAL A N 1
ATOM 671 C CA . VAL A 1 90 ? -3.517 2.197 9.657 1.00 88.50 90 VAL A CA 1
ATOM 672 C C . VAL A 1 90 ? -2.156 2.603 9.126 1.00 88.50 90 VAL A C 1
ATOM 674 O O . VAL A 1 90 ? -1.872 3.786 8.958 1.00 88.50 90 VAL A O 1
ATOM 677 N N . THR A 1 91 ? -1.333 1.621 8.794 1.00 88.81 91 THR A N 1
ATOM 678 C CA . THR A 1 91 ? -0.127 1.830 7.991 1.00 88.81 91 THR A CA 1
ATOM 679 C C . THR A 1 91 ? -0.068 0.799 6.875 1.00 88.81 91 THR A C 1
ATOM 681 O O . THR A 1 91 ? -0.804 -0.192 6.891 1.00 88.81 91 THR A O 1
ATOM 684 N N . ALA A 1 92 ? 0.788 1.033 5.888 1.00 91.19 92 ALA A N 1
ATOM 685 C CA . ALA A 1 92 ? 0.950 0.148 4.750 1.00 91.19 92 ALA A CA 1
ATOM 686 C C . ALA A 1 92 ? 2.419 -0.201 4.517 1.00 91.19 92 ALA A C 1
ATOM 688 O O . ALA A 1 92 ? 3.314 0.620 4.706 1.00 91.19 92 ALA A O 1
ATOM 689 N N . TRP A 1 93 ? 2.647 -1.428 4.063 1.00 91.06 93 TRP A N 1
ATOM 690 C CA . TRP A 1 93 ? 3.935 -1.920 3.609 1.00 91.06 93 TRP A CA 1
ATOM 691 C C . TRP A 1 93 ? 3.797 -2.484 2.196 1.00 91.06 93 TRP A C 1
ATOM 693 O O . TRP A 1 93 ? 3.094 -3.476 1.967 1.00 91.06 93 TRP A O 1
ATOM 703 N N . ALA A 1 94 ? 4.474 -1.835 1.252 1.00 90.88 94 ALA A N 1
ATOM 704 C CA . ALA A 1 94 ? 4.362 -2.130 -0.169 1.00 90.88 94 ALA A CA 1
ATOM 705 C C . ALA A 1 94 ? 5.092 -3.417 -0.586 1.00 90.88 94 ALA A C 1
ATOM 707 O O . ALA A 1 94 ? 4.656 -4.061 -1.536 1.00 90.88 94 ALA A O 1
ATOM 708 N N . ASN A 1 95 ? 6.161 -3.819 0.116 1.00 90.50 95 ASN A N 1
ATOM 709 C CA . ASN A 1 95 ? 6.965 -4.992 -0.243 1.00 90.50 95 ASN A CA 1
ATOM 710 C C . ASN A 1 95 ? 7.404 -4.962 -1.720 1.00 90.50 95 ASN A C 1
ATOM 712 O O . ASN A 1 95 ? 7.224 -5.934 -2.463 1.00 90.50 95 ASN A O 1
ATOM 716 N N . LEU A 1 96 ? 7.935 -3.817 -2.153 1.00 91.06 96 LEU A N 1
ATOM 717 C CA . LEU A 1 96 ? 8.399 -3.564 -3.518 1.00 91.06 96 LEU A CA 1
ATOM 718 C C . LEU A 1 96 ? 9.502 -4.534 -3.956 1.00 91.06 96 LEU A C 1
ATOM 720 O O . LEU A 1 96 ? 9.567 -4.891 -5.132 1.00 91.06 96 LEU A O 1
ATOM 724 N N . CYS A 1 97 ? 10.330 -4.996 -3.017 1.00 88.06 97 CYS A N 1
ATOM 725 C CA . CYS A 1 97 ? 11.356 -6.011 -3.266 1.00 88.06 97 CYS A CA 1
ATOM 726 C C . CYS A 1 97 ? 10.825 -7.458 -3.271 1.00 88.06 97 CYS A C 1
ATOM 728 O O . CYS A 1 97 ? 11.614 -8.378 -3.475 1.00 88.06 97 CYS A O 1
ATOM 730 N N . ALA A 1 98 ? 9.524 -7.678 -3.034 1.00 86.00 98 ALA A N 1
ATOM 731 C CA . ALA A 1 98 ? 8.903 -9.004 -2.944 1.00 86.00 98 ALA A CA 1
ATOM 732 C C . ALA A 1 98 ? 9.627 -9.953 -1.964 1.00 86.00 98 ALA A C 1
ATOM 734 O O . ALA A 1 98 ? 9.882 -11.121 -2.264 1.00 86.00 98 ALA A O 1
ATOM 735 N N . LEU A 1 99 ? 9.962 -9.445 -0.774 1.00 81.50 99 LEU A N 1
ATOM 736 C CA . LEU A 1 99 ? 10.709 -10.187 0.237 1.00 81.50 99 LEU A CA 1
ATOM 737 C C . LEU A 1 99 ? 9.904 -11.392 0.758 1.00 81.50 99 LEU A C 1
ATOM 739 O O . LEU A 1 99 ? 8.704 -11.252 1.018 1.00 81.50 99 LEU A O 1
ATOM 743 N N . PRO A 1 100 ? 10.552 -12.552 0.991 1.00 75.94 100 PRO A N 1
ATOM 744 C CA . PRO A 1 100 ? 9.892 -13.753 1.507 1.00 75.94 100 PRO A CA 1
ATOM 745 C C . PRO A 1 100 ? 9.672 -13.718 3.026 1.00 75.94 100 PRO A C 1
ATOM 747 O O . PRO A 1 100 ? 9.047 -14.616 3.575 1.00 75.94 100 PRO A O 1
ATOM 750 N N . SER A 1 101 ? 10.189 -12.704 3.729 1.00 71.00 101 SER A N 1
ATOM 751 C CA . SER A 1 101 ? 10.139 -12.593 5.194 1.00 71.00 101 SER A CA 1
ATOM 752 C C . SER A 1 101 ? 8.744 -12.306 5.767 1.00 71.00 101 SER A C 1
ATOM 754 O O . SER A 1 101 ? 8.620 -12.107 6.974 1.00 71.00 101 SER A O 1
ATOM 756 N N . GLY A 1 102 ? 7.709 -12.257 4.924 1.00 75.25 102 GLY A N 1
ATOM 757 C CA . GLY A 1 102 ? 6.361 -11.863 5.315 1.00 75.25 102 GLY A CA 1
ATOM 758 C C . GLY A 1 102 ? 6.266 -10.384 5.731 1.00 75.25 102 GLY A C 1
ATOM 759 O O . GLY A 1 102 ? 7.210 -9.609 5.535 1.00 75.25 102 GLY A O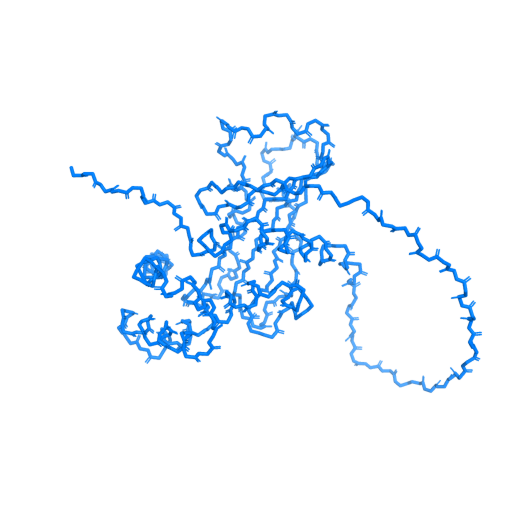 1
ATOM 760 N N . PRO A 1 103 ? 5.117 -9.955 6.282 1.00 79.88 103 PRO A N 1
ATOM 761 C CA . PRO A 1 103 ? 4.904 -8.578 6.722 1.00 79.88 103 PRO A CA 1
ATOM 762 C C . PRO A 1 103 ? 5.815 -8.212 7.907 1.00 79.88 103 PRO A C 1
ATOM 764 O O . PRO A 1 103 ? 5.963 -9.022 8.826 1.00 79.88 103 PRO A O 1
ATOM 767 N N . PRO A 1 104 ? 6.359 -6.981 7.971 1.00 79.88 104 PRO A N 1
ATOM 768 C CA . PRO A 1 104 ? 7.136 -6.523 9.119 1.00 79.88 104 PRO A CA 1
ATOM 769 C C . PRO A 1 104 ? 6.210 -6.204 10.301 1.00 79.88 104 PRO A C 1
ATOM 771 O O . PRO A 1 104 ? 5.890 -5.049 10.575 1.00 79.88 104 PRO A O 1
ATOM 774 N N . THR A 1 105 ? 5.771 -7.234 11.025 1.00 76.38 105 THR A N 1
ATOM 775 C CA . THR A 1 105 ? 4.824 -7.098 12.147 1.00 76.38 105 THR A CA 1
ATOM 776 C C . THR A 1 105 ? 5.362 -6.239 13.289 1.00 76.38 105 THR A C 1
ATOM 778 O O . THR A 1 105 ? 4.565 -5.680 14.032 1.00 76.38 105 THR A O 1
ATOM 781 N N . GLY A 1 106 ? 6.686 -6.070 13.404 1.00 68.75 106 GLY A N 1
ATOM 782 C CA . GLY A 1 106 ? 7.306 -5.123 14.337 1.00 68.75 106 GLY A CA 1
ATOM 783 C C . GLY A 1 106 ? 6.828 -3.682 14.138 1.00 68.75 106 GLY A C 1
ATOM 784 O O . GLY A 1 106 ? 6.617 -2.984 15.122 1.00 68.75 106 GLY A O 1
ATOM 785 N N . LYS A 1 107 ? 6.496 -3.275 12.900 1.00 70.00 107 LYS A N 1
ATOM 786 C CA . LYS A 1 107 ? 5.912 -1.949 12.646 1.00 70.00 107 LYS A CA 1
ATOM 787 C C . LYS A 1 107 ? 4.602 -1.728 13.406 1.00 70.00 107 LYS A C 1
ATOM 789 O O . LYS A 1 107 ? 4.325 -0.604 13.795 1.00 70.00 107 LYS A O 1
ATOM 794 N N . LEU A 1 108 ? 3.812 -2.778 13.670 1.00 69.44 108 LEU A N 1
ATOM 795 C CA . LEU A 1 108 ? 2.573 -2.666 14.456 1.00 69.44 108 LEU A CA 1
ATOM 796 C C . LEU A 1 108 ? 2.818 -2.307 15.932 1.00 69.44 108 LEU A C 1
ATOM 798 O O . LEU A 1 108 ? 1.883 -1.863 16.604 1.00 69.44 108 LEU A O 1
ATOM 802 N N . LEU A 1 109 ? 4.035 -2.525 16.443 1.00 63.69 109 LEU A N 1
ATOM 803 C CA . LEU A 1 109 ? 4.447 -2.091 17.780 1.00 63.69 109 LEU A CA 1
ATOM 804 C C . LEU A 1 109 ? 4.823 -0.618 17.800 1.00 63.69 109 LEU A C 1
ATOM 806 O O . LEU A 1 109 ? 4.415 0.098 18.713 1.00 63.69 109 LEU A O 1
ATOM 810 N N . ASP A 1 110 ? 5.564 -0.188 16.779 1.00 59.47 110 ASP A N 1
ATOM 811 C CA . ASP A 1 110 ? 5.999 1.199 16.621 1.00 59.47 110 ASP A CA 1
ATOM 812 C C . ASP A 1 110 ? 4.806 2.135 16.397 1.00 59.47 110 ASP A C 1
ATOM 814 O O . ASP A 1 110 ? 4.826 3.273 16.876 1.00 59.47 110 ASP A O 1
ATOM 818 N N . LEU A 1 111 ? 3.731 1.616 15.779 1.00 58.22 111 LEU A N 1
ATOM 819 C CA . LEU A 1 111 ? 2.415 2.253 15.763 1.00 58.22 111 LEU A CA 1
ATOM 820 C C . LEU A 1 111 ? 2.003 2.592 17.204 1.00 58.22 111 LEU A C 1
ATOM 822 O O . LEU A 1 111 ? 1.656 1.716 17.994 1.00 58.22 111 LEU A O 1
ATOM 826 N N . ALA A 1 112 ? 2.007 3.880 17.535 1.00 50.75 112 ALA A N 1
ATOM 827 C CA . ALA A 1 112 ? 1.728 4.438 18.864 1.00 50.75 112 ALA A CA 1
ATOM 828 C C . ALA A 1 112 ? 2.807 4.274 19.964 1.00 50.75 112 ALA A C 1
ATOM 830 O O . ALA A 1 112 ? 2.517 4.556 21.130 1.00 50.75 112 ALA A O 1
ATOM 831 N N . ALA A 1 113 ? 4.057 3.920 19.642 1.00 46.12 113 ALA A N 1
ATOM 832 C CA . ALA A 1 113 ? 5.175 4.057 20.591 1.00 46.12 113 ALA A CA 1
ATOM 833 C C . ALA A 1 113 ? 5.678 5.517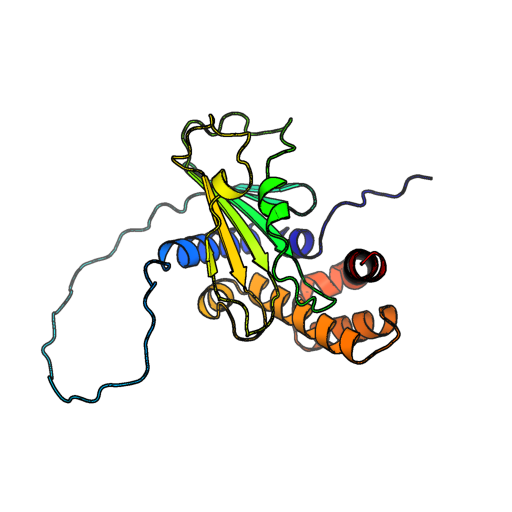 20.723 1.00 46.12 113 ALA A C 1
ATOM 835 O O . ALA A 1 113 ? 6.336 5.859 21.705 1.00 46.12 113 ALA A O 1
ATOM 836 N N . GLY A 1 114 ? 5.336 6.392 19.767 1.00 42.81 114 GLY A N 1
ATOM 837 C CA . GLY A 1 114 ? 5.834 7.773 19.672 1.00 42.81 114 GLY A CA 1
ATOM 838 C C . GLY A 1 114 ? 4.894 8.898 20.134 1.00 42.81 114 GLY A C 1
ATOM 839 O O . GLY A 1 114 ? 5.197 10.066 19.896 1.00 42.81 114 GLY A O 1
ATOM 840 N N . THR A 1 115 ? 3.746 8.624 20.762 1.00 42.44 115 THR A N 1
ATOM 841 C CA . THR A 1 115 ? 2.728 9.671 20.986 1.00 42.44 115 THR A CA 1
ATOM 842 C C . THR A 1 115 ? 2.988 10.528 22.229 1.00 42.44 115 THR A C 1
ATOM 844 O O . THR A 1 115 ? 2.280 10.438 23.231 1.00 42.44 115 THR A O 1
ATOM 847 N N . GLY A 1 116 ? 3.932 11.461 22.112 1.00 38.41 116 GLY A N 1
ATOM 848 C CA . GLY A 1 116 ? 3.890 12.751 22.810 1.00 38.41 116 GLY A CA 1
ATOM 849 C C . GLY A 1 116 ? 2.899 13.729 22.158 1.00 38.41 116 GLY A C 1
ATOM 850 O O . GLY A 1 116 ? 3.200 14.911 22.031 1.00 38.41 116 GLY A O 1
ATOM 851 N N . GLY A 1 117 ? 1.747 13.254 21.675 1.00 37.78 117 GLY A N 1
ATOM 852 C CA . GLY A 1 117 ? 0.865 14.076 20.849 1.00 37.78 117 GLY A CA 1
ATOM 853 C C . GLY A 1 117 ? -0.388 13.365 20.355 1.00 37.78 117 GLY A C 1
ATOM 854 O O . GLY A 1 117 ? -0.490 13.078 19.177 1.00 37.78 117 GLY A O 1
ATOM 855 N N . PHE A 1 118 ? -1.329 13.183 21.280 1.00 40.75 118 PHE A N 1
ATOM 856 C CA . PHE A 1 118 ? -2.780 13.286 21.080 1.00 40.75 118 PHE A CA 1
ATOM 857 C C . PHE A 1 118 ? -3.560 12.248 20.226 1.00 40.75 118 PHE A C 1
ATOM 859 O O . PHE A 1 118 ? -3.089 11.834 19.173 1.00 40.75 118 PHE A O 1
ATOM 866 N N . PRO A 1 119 ? -4.805 11.913 20.649 1.00 47.88 119 PRO A N 1
ATOM 867 C CA . PRO A 1 119 ? -5.367 12.111 21.986 1.00 47.88 119 PRO A CA 1
ATOM 868 C C . PRO A 1 119 ? -4.912 10.913 22.834 1.00 47.88 119 PRO A C 1
ATOM 870 O O . PRO A 1 119 ? -5.443 9.814 22.766 1.00 47.88 119 PRO A O 1
ATOM 873 N N . GLY A 1 120 ? -3.874 11.038 23.658 1.00 40.44 120 GLY A N 1
ATOM 874 C CA . GLY A 1 120 ? -3.993 11.884 24.837 1.00 40.44 120 GLY A CA 1
ATOM 875 C C . GLY A 1 120 ? -5.291 11.545 25.572 1.00 40.44 120 GLY A C 1
ATOM 876 O O . GLY A 1 120 ? -6.194 12.367 25.591 1.00 40.44 120 GLY A O 1
ATOM 877 N N . ASN A 1 121 ? -5.386 10.325 26.112 1.00 45.41 121 ASN A N 1
ATOM 878 C CA . ASN A 1 121 ? -6.561 9.733 26.763 1.00 45.41 121 ASN A CA 1
ATOM 879 C C . ASN A 1 121 ? -7.538 9.004 25.813 1.00 45.41 121 ASN A C 1
ATOM 881 O O . ASN A 1 121 ? -8.610 9.496 25.443 1.00 45.41 121 ASN A O 1
ATOM 885 N N . LEU A 1 122 ? -7.195 7.747 25.500 1.00 51.53 122 LEU A N 1
ATOM 886 C CA . LEU A 1 122 ? -8.114 6.809 24.855 1.00 51.53 122 LEU A CA 1
ATOM 887 C C . LEU A 1 122 ? -9.373 6.554 25.701 1.00 51.53 122 LEU A C 1
ATOM 889 O O . LEU A 1 122 ? -10.341 6.067 25.145 1.00 51.53 122 LEU A O 1
ATOM 893 N N . GLY A 1 123 ? -9.436 6.921 26.990 1.00 48.59 123 GLY A N 1
ATOM 894 C CA . GLY A 1 123 ? -10.696 6.981 27.748 1.00 48.59 123 GLY A CA 1
ATOM 895 C C . GLY A 1 123 ? -11.538 5.695 27.718 1.00 48.59 123 GLY A C 1
ATOM 896 O O . GLY A 1 123 ? -12.760 5.778 27.708 1.00 48.59 123 GLY A O 1
ATOM 897 N N . GLY A 1 124 ? -10.904 4.519 27.625 1.00 55.38 124 GLY A N 1
ATOM 898 C CA . GLY A 1 124 ? -11.596 3.228 27.484 1.00 55.38 124 GLY A CA 1
ATOM 899 C C . GLY A 1 124 ? -12.118 2.895 26.074 1.00 55.38 124 GLY A C 1
ATOM 900 O O . GLY A 1 124 ? -12.847 1.920 25.918 1.00 55.38 124 GLY A O 1
ATOM 901 N N . ARG A 1 125 ? -11.763 3.675 25.046 1.00 63.31 125 ARG A N 1
ATOM 902 C CA . ARG A 1 125 ? -12.113 3.430 23.636 1.00 63.31 125 ARG A CA 1
ATOM 903 C C . ARG A 1 125 ? -11.381 2.208 23.083 1.00 63.31 125 ARG A C 1
ATOM 905 O O . ARG A 1 125 ? -10.215 1.978 23.411 1.00 63.31 125 ARG A O 1
ATOM 912 N N . ARG A 1 126 ? -12.050 1.453 22.202 1.00 69.62 126 ARG A N 1
ATOM 913 C CA . ARG A 1 126 ? -11.408 0.358 21.457 1.00 69.62 126 ARG A CA 1
ATOM 914 C C . ARG A 1 126 ? -10.408 0.938 20.465 1.00 69.62 126 ARG A C 1
ATOM 916 O O . ARG A 1 126 ? -10.733 1.870 19.730 1.00 69.62 126 ARG A O 1
ATOM 923 N N . CYS A 1 127 ? -9.204 0.382 20.449 1.00 75.25 127 CYS A N 1
ATOM 924 C CA . CYS A 1 127 ? -8.141 0.797 19.550 1.00 75.25 127 CYS A CA 1
ATOM 925 C C . CYS A 1 127 ? -7.734 -0.387 18.671 1.00 75.25 127 CYS A C 1
ATOM 927 O O . CYS A 1 127 ? -7.425 -1.471 19.166 1.00 75.25 127 CYS A O 1
ATOM 929 N N . ARG A 1 128 ? -7.753 -0.185 17.357 1.00 82.81 128 ARG A N 1
ATOM 930 C CA . ARG A 1 128 ? -7.360 -1.181 16.362 1.00 82.81 128 ARG A CA 1
ATOM 931 C C . ARG A 1 128 ? -6.136 -0.697 15.601 1.00 82.81 128 ARG A C 1
ATOM 933 O O . ARG A 1 128 ? -6.020 0.489 15.295 1.00 82.81 128 ARG A O 1
ATOM 940 N N . ARG A 1 129 ? -5.229 -1.610 15.267 1.00 85.38 129 ARG A N 1
ATOM 941 C CA . ARG A 1 129 ? -4.055 -1.339 14.428 1.00 85.38 129 ARG A CA 1
ATOM 942 C C . ARG A 1 129 ? -4.067 -2.235 13.200 1.00 85.38 129 ARG A C 1
ATOM 944 O O . ARG A 1 129 ? -3.992 -3.454 13.326 1.00 85.38 129 ARG A O 1
ATOM 951 N N . ALA A 1 130 ? -4.141 -1.639 12.020 1.00 89.88 130 ALA A N 1
ATOM 952 C CA . ALA A 1 130 ? -4.095 -2.352 10.753 1.00 89.88 130 ALA A CA 1
ATOM 953 C C . ALA A 1 130 ? -2.747 -2.129 10.059 1.00 89.88 130 ALA A C 1
ATOM 955 O O . ALA A 1 130 ? -2.339 -0.989 9.833 1.00 89.88 130 ALA A O 1
ATOM 956 N N . LEU A 1 131 ? -2.096 -3.219 9.654 1.00 90.94 131 LEU A N 1
ATOM 957 C CA . LEU A 1 131 ? -1.014 -3.183 8.673 1.00 90.94 131 LEU A CA 1
ATOM 958 C C . LEU A 1 131 ? -1.544 -3.714 7.343 1.00 90.94 131 LEU A C 1
ATOM 960 O O . LEU A 1 131 ? -1.882 -4.890 7.225 1.00 90.94 131 LEU A O 1
ATOM 964 N N . LEU A 1 132 ? -1.594 -2.853 6.335 1.00 93.94 132 LEU A N 1
ATOM 965 C CA . LEU A 1 132 ? -1.893 -3.244 4.965 1.00 93.94 132 LEU A CA 1
ATOM 966 C C . LEU A 1 132 ? -0.608 -3.730 4.310 1.00 93.94 132 LEU A C 1
ATOM 968 O O . LEU A 1 132 ? 0.351 -2.979 4.177 1.00 93.94 132 LEU A O 1
ATOM 972 N N . TYR A 1 133 ? -0.571 -4.990 3.912 1.00 93.12 133 TYR A N 1
ATOM 973 C CA . TYR A 1 133 ? 0.628 -5.616 3.374 1.00 93.12 133 TYR A CA 1
ATOM 974 C C . TYR A 1 133 ? 0.383 -6.054 1.933 1.00 93.12 133 TYR A C 1
ATOM 976 O O . TYR A 1 133 ? -0.504 -6.866 1.685 1.00 93.12 133 TYR A O 1
ATOM 984 N N . SER A 1 134 ? 1.159 -5.547 0.972 1.00 91.19 134 SER A N 1
ATOM 985 C CA . SER A 1 134 ? 1.127 -6.060 -0.409 1.00 91.19 134 SER A CA 1
ATOM 986 C C . SER A 1 134 ? 2.022 -7.302 -0.520 1.00 91.19 134 SER A C 1
ATOM 988 O O . SER A 1 134 ? 3.140 -7.285 -1.044 1.00 91.19 134 SER A O 1
ATOM 990 N N . GLY A 1 135 ? 1.531 -8.400 0.053 1.00 83.06 135 GLY A N 1
ATOM 991 C CA . GLY A 1 135 ? 2.208 -9.691 0.096 1.00 83.06 135 GLY A CA 1
ATOM 992 C C . GLY A 1 135 ? 2.105 -10.493 -1.193 1.00 83.06 135 GLY A C 1
ATOM 993 O O . GLY A 1 135 ? 1.621 -10.021 -2.220 1.00 83.06 135 GLY A O 1
ATOM 994 N N . SER A 1 136 ? 2.579 -11.737 -1.134 1.00 79.94 136 SER A N 1
ATOM 995 C CA . SER A 1 136 ? 2.290 -12.726 -2.174 1.00 79.94 136 SER A CA 1
ATOM 996 C C . SER A 1 136 ? 0.916 -13.358 -1.948 1.00 79.94 136 SER A C 1
ATOM 998 O O . SER A 1 136 ? 0.349 -13.281 -0.855 1.00 79.94 136 SER A O 1
ATOM 1000 N N . ALA A 1 137 ? 0.412 -14.072 -2.955 1.00 74.94 137 ALA A N 1
ATOM 1001 C CA . ALA A 1 137 ? -0.783 -14.885 -2.796 1.00 74.94 137 ALA A CA 1
ATOM 1002 C C . ALA A 1 137 ? -0.589 -16.050 -1.805 1.00 74.94 137 ALA A C 1
ATOM 1004 O O . ALA A 1 137 ? -1.582 -16.602 -1.365 1.00 74.94 137 ALA A O 1
ATOM 1005 N N . LEU A 1 138 ? 0.627 -16.443 -1.414 1.00 80.19 138 LEU A N 1
ATOM 1006 C CA . LEU A 1 138 ? 0.816 -17.513 -0.418 1.00 80.19 138 LEU A CA 1
ATOM 1007 C C . LEU A 1 138 ? 0.539 -17.045 1.019 1.00 80.19 138 LEU A C 1
ATOM 1009 O O . LEU A 1 138 ? 0.256 -17.865 1.888 1.00 80.19 138 LEU A O 1
ATOM 1013 N N . GLU A 1 139 ? 0.603 -15.738 1.269 1.00 82.62 139 GLU A N 1
ATOM 1014 C CA . GLU A 1 139 ? 0.333 -15.162 2.585 1.00 82.62 139 GLU A CA 1
ATOM 1015 C C . GLU A 1 139 ? -1.183 -15.110 2.855 1.00 82.62 139 GLU A C 1
ATOM 1017 O O . GLU A 1 139 ? -1.964 -14.833 1.933 1.00 82.62 139 GLU A O 1
ATOM 1022 N N . PRO A 1 140 ? -1.625 -15.350 4.105 1.00 86.94 140 PRO A N 1
ATOM 1023 C CA . PRO A 1 140 ? -3.041 -15.364 4.459 1.00 86.94 140 PRO A CA 1
ATOM 1024 C C . PRO A 1 140 ? -3.694 -14.003 4.202 1.00 86.94 140 PRO A C 1
ATOM 1026 O O . PRO A 1 140 ? -3.035 -12.966 4.272 1.00 86.94 140 PRO A O 1
ATOM 1029 N N . GLU A 1 141 ? -5.004 -13.992 3.944 1.00 88.88 141 GLU A N 1
ATOM 1030 C CA . GLU A 1 141 ? -5.744 -12.737 3.746 1.00 88.88 141 GLU A CA 1
ATOM 1031 C C . GLU A 1 141 ? -5.708 -11.859 4.998 1.00 88.88 141 GLU A C 1
ATOM 1033 O O . GLU A 1 141 ? -5.516 -10.647 4.910 1.00 88.88 141 GLU A O 1
ATOM 1038 N N . ARG A 1 142 ? -5.816 -12.474 6.176 1.00 89.88 142 ARG A N 1
ATOM 1039 C CA . ARG A 1 142 ? -5.745 -11.791 7.462 1.00 89.88 142 ARG A CA 1
ATOM 1040 C C . ARG A 1 142 ? -4.865 -12.571 8.427 1.00 89.88 142 ARG A C 1
ATOM 1042 O O . ARG A 1 142 ? -4.942 -13.796 8.497 1.00 89.88 142 ARG A O 1
ATOM 1049 N N . ARG A 1 143 ? -4.053 -11.852 9.197 1.00 87.38 143 ARG A N 1
ATOM 1050 C CA . ARG A 1 143 ? -3.312 -12.394 10.340 1.00 87.38 143 ARG A CA 1
ATOM 1051 C C . ARG A 1 143 ? -3.566 -11.512 11.552 1.00 87.38 143 ARG A C 1
ATOM 1053 O O . ARG A 1 143 ? -3.094 -10.378 11.583 1.00 87.38 143 ARG A O 1
ATOM 1060 N N . ASP A 1 144 ? -4.288 -12.033 12.536 1.00 86.69 144 ASP A N 1
ATOM 1061 C CA . ASP A 1 144 ? -4.444 -11.358 13.821 1.00 86.69 144 ASP A CA 1
ATOM 1062 C C . ASP A 1 144 ? -3.144 -11.455 14.622 1.00 86.69 144 ASP A C 1
ATOM 1064 O O . ASP A 1 144 ? -2.479 -12.493 14.665 1.00 86.69 144 ASP A O 1
ATOM 1068 N N . ILE A 1 145 ? -2.760 -10.342 15.233 1.00 79.31 145 ILE A N 1
ATOM 1069 C CA . ILE A 1 145 ? -1.497 -10.181 15.935 1.00 79.31 145 ILE A CA 1
ATOM 1070 C C . ILE A 1 145 ? -1.793 -9.947 17.410 1.00 79.31 145 ILE A C 1
ATOM 1072 O O . ILE A 1 145 ? -2.380 -8.939 17.805 1.00 79.31 145 ILE A O 1
ATOM 1076 N N . SER A 1 146 ? -1.333 -10.876 18.245 1.00 71.31 146 SER A N 1
ATOM 1077 C CA . SER A 1 146 ? -1.336 -10.679 19.690 1.00 71.31 146 SER A CA 1
ATOM 1078 C C . SER A 1 146 ? -0.229 -9.697 20.067 1.00 71.31 146 SER A C 1
ATOM 1080 O O . SER A 1 146 ? 0.953 -10.037 20.049 1.00 71.31 146 SER A O 1
ATOM 1082 N N . LEU A 1 147 ? -0.600 -8.473 20.437 1.00 64.50 147 LEU A N 1
ATOM 1083 C CA . LEU A 1 147 ? 0.376 -7.451 20.828 1.00 64.50 147 LEU A CA 1
ATOM 1084 C C . LEU A 1 147 ? 1.120 -7.817 22.121 1.00 64.50 147 LEU A C 1
ATOM 1086 O O . LEU A 1 147 ? 2.300 -7.515 22.251 1.00 64.50 147 LEU A O 1
ATOM 1090 N N . SER A 1 148 ? 0.490 -8.568 23.031 1.00 60.16 148 SER A N 1
ATOM 1091 C CA . SER A 1 148 ? 1.165 -9.123 24.215 1.00 60.16 148 SER A CA 1
ATOM 1092 C C . SER A 1 148 ? 2.273 -10.126 23.880 1.00 60.16 148 SER A C 1
ATOM 1094 O O . SER A 1 148 ? 3.168 -10.335 24.696 1.00 60.16 148 SER A O 1
ATOM 1096 N N . ALA A 1 149 ? 2.216 -10.765 22.705 1.00 59.09 149 ALA A N 1
ATOM 1097 C CA . ALA A 1 149 ? 3.280 -11.645 22.223 1.00 59.09 149 ALA A CA 1
ATOM 1098 C C . ALA A 1 149 ? 4.446 -10.861 21.597 1.00 59.09 149 ALA A C 1
ATOM 1100 O O . ALA A 1 149 ? 5.563 -11.367 21.547 1.00 59.09 149 ALA A O 1
ATOM 1101 N N . LEU A 1 150 ? 4.187 -9.635 21.140 1.00 59.56 150 LEU A N 1
ATOM 1102 C CA . LEU A 1 150 ? 5.182 -8.748 20.550 1.00 59.56 150 LEU A CA 1
ATOM 1103 C C . LEU A 1 150 ? 5.870 -7.835 21.593 1.00 59.56 150 LEU A C 1
ATOM 1105 O O . LEU A 1 150 ? 7.030 -7.485 21.405 1.00 59.56 150 LEU A O 1
ATOM 1109 N N . GLU A 1 151 ? 5.209 -7.509 22.714 1.00 56.28 151 GLU A N 1
ATOM 1110 C CA . GLU A 1 151 ? 5.784 -6.760 23.850 1.00 56.28 151 GLU A CA 1
ATOM 1111 C C . GLU A 1 151 ? 5.609 -7.499 25.196 1.00 56.28 151 GLU A C 1
ATOM 1113 O O . GLU A 1 151 ? 4.727 -7.161 25.995 1.00 56.28 151 GLU A O 1
ATOM 1118 N N . PRO A 1 152 ? 6.463 -8.489 25.515 1.00 51.41 152 PRO A N 1
ATOM 1119 C CA . PRO A 1 152 ? 6.397 -9.203 26.793 1.00 51.41 152 PRO A CA 1
ATOM 1120 C C . PRO A 1 152 ? 6.696 -8.303 28.010 1.00 51.41 152 PRO A C 1
ATOM 1122 O O . PRO A 1 152 ? 6.215 -8.583 29.107 1.00 51.41 152 PRO A O 1
ATOM 1125 N N . GLU A 1 153 ? 7.439 -7.210 27.815 1.00 49.88 153 GLU A N 1
ATOM 1126 C CA . GLU A 1 153 ? 7.825 -6.219 28.837 1.00 49.88 153 GLU A CA 1
ATOM 1127 C C . GLU A 1 153 ? 6.672 -5.258 29.204 1.00 49.88 153 GLU A C 1
ATOM 1129 O O . GLU A 1 153 ? 6.646 -4.695 30.295 1.00 49.88 153 GLU A O 1
ATOM 1134 N N . ARG A 1 154 ? 5.667 -5.091 28.325 1.00 49.09 154 ARG A N 1
ATOM 1135 C CA . ARG A 1 154 ? 4.479 -4.245 28.566 1.00 49.09 154 ARG A CA 1
ATOM 1136 C C . ARG A 1 154 ? 3.310 -5.001 29.208 1.00 49.09 154 ARG A C 1
ATOM 1138 O O . ARG A 1 154 ? 2.155 -4.572 29.123 1.00 49.09 154 ARG A O 1
ATOM 1145 N N . ARG A 1 155 ? 3.601 -6.120 29.884 1.00 42.84 155 ARG A N 1
ATOM 1146 C CA . ARG A 1 155 ? 2.666 -6.867 30.743 1.00 42.84 155 ARG A CA 1
ATOM 1147 C C . ARG A 1 155 ? 2.230 -5.994 31.925 1.00 42.84 155 ARG A C 1
ATOM 1149 O O . ARG A 1 155 ? 2.799 -6.053 33.006 1.00 42.84 155 ARG A O 1
ATOM 1156 N N . GLY A 1 156 ? 1.230 -5.150 31.706 1.00 42.50 156 GLY A N 1
ATOM 1157 C CA . GLY A 1 156 ? 0.730 -4.213 32.716 1.00 42.50 156 GLY A CA 1
ATOM 1158 C C . GLY A 1 156 ? -0.244 -3.171 32.171 1.00 42.50 156 GLY A C 1
ATOM 1159 O O . GLY A 1 156 ? -1.039 -2.626 32.931 1.00 42.50 156 GLY A O 1
ATOM 1160 N N . ILE A 1 157 ? -0.251 -2.938 30.853 1.00 45.81 157 ILE A N 1
ATOM 1161 C CA . ILE A 1 157 ? -1.368 -2.268 30.179 1.00 45.81 157 ILE A CA 1
ATOM 1162 C C . ILE A 1 157 ? -2.446 -3.337 29.980 1.00 45.81 157 ILE A C 1
ATOM 1164 O O . ILE A 1 157 ? -2.186 -4.334 29.309 1.00 45.81 157 ILE A O 1
ATOM 1168 N N . SER A 1 158 ? -3.622 -3.177 30.599 1.00 39.09 158 SER A N 1
ATOM 1169 C CA . SER A 1 158 ? -4.728 -4.137 30.460 1.00 39.09 158 SER A CA 1
ATOM 1170 C C . SER A 1 158 ? -4.972 -4.459 28.972 1.00 39.09 158 SER A C 1
ATOM 1172 O O . SER A 1 158 ? -5.332 -3.549 28.225 1.00 39.09 158 SER A O 1
ATOM 1174 N N . PRO A 1 159 ? -4.813 -5.723 28.523 1.00 47.38 159 PRO A N 1
ATOM 1175 C CA . PRO A 1 159 ? -4.958 -6.134 27.117 1.00 47.38 159 PRO A CA 1
ATOM 1176 C C . PRO A 1 159 ? -6.376 -5.986 26.546 1.00 47.38 159 PRO A C 1
ATOM 1178 O O . PRO A 1 159 ? -6.618 -6.280 25.378 1.00 47.38 159 PRO A O 1
ATOM 1181 N N . SER A 1 160 ? -7.345 -5.585 27.367 1.00 46.28 160 SER A N 1
ATOM 1182 C CA . SER A 1 160 ? -8.754 -5.498 27.003 1.00 46.28 160 SER A CA 1
ATOM 1183 C C . SER A 1 160 ? -9.024 -4.251 26.154 1.00 46.28 160 SER A C 1
ATOM 1185 O O . SER A 1 160 ? -9.458 -3.226 26.676 1.00 46.28 160 SER A O 1
ATOM 1187 N N . GLY A 1 161 ? -8.759 -4.327 24.848 1.00 54.44 161 GLY A N 1
ATOM 1188 C CA . GLY A 1 161 ? -9.261 -3.343 23.879 1.00 54.44 161 GLY A CA 1
ATOM 1189 C C . GLY A 1 161 ? -8.293 -2.909 22.782 1.00 54.44 161 GLY A C 1
ATOM 1190 O O . GLY A 1 161 ? -8.689 -2.080 21.964 1.00 54.44 161 GLY A O 1
ATOM 1191 N N . LEU A 1 162 ? -7.064 -3.436 22.759 1.00 63.31 162 LEU A N 1
ATOM 1192 C CA . LEU A 1 162 ? -6.096 -3.170 21.697 1.00 63.31 162 LEU A CA 1
ATOM 1193 C C . LEU A 1 162 ? -5.972 -4.396 20.783 1.00 63.31 162 LEU A C 1
ATOM 1195 O O . LEU A 1 162 ? -5.402 -5.413 21.175 1.00 63.31 162 LEU A O 1
ATOM 1199 N N . GLU A 1 163 ? -6.514 -4.297 19.572 1.00 77.62 163 GLU A N 1
ATOM 1200 C CA . GLU A 1 163 ? -6.486 -5.365 18.566 1.00 77.62 163 GLU A CA 1
ATOM 1201 C C . GLU A 1 163 ? -5.538 -4.965 17.426 1.00 77.62 163 GLU A C 1
ATOM 1203 O O . GLU A 1 163 ? -5.539 -3.815 16.987 1.00 77.62 163 GLU A O 1
ATOM 1208 N N . ALA A 1 164 ? -4.736 -5.897 16.914 1.00 83.44 164 ALA A N 1
ATOM 1209 C CA . ALA A 1 164 ? -3.885 -5.650 15.754 1.00 83.44 164 ALA A CA 1
ATOM 1210 C C . ALA A 1 164 ? -4.067 -6.747 14.710 1.00 83.44 164 ALA A C 1
ATOM 1212 O O . ALA A 1 164 ? -4.158 -7.923 15.054 1.00 83.44 164 ALA A O 1
ATOM 1213 N N . ALA A 1 165 ? -4.092 -6.363 13.439 1.00 88.38 165 ALA A N 1
ATOM 1214 C CA . ALA A 1 165 ? -4.215 -7.297 12.333 1.00 88.38 165 ALA A CA 1
ATOM 1215 C C . ALA A 1 165 ? -3.396 -6.836 11.126 1.00 88.38 165 ALA A C 1
ATOM 1217 O O . ALA A 1 165 ? -3.256 -5.641 10.848 1.00 88.38 165 ALA A O 1
ATOM 1218 N N . VAL A 1 166 ? -2.871 -7.809 10.390 1.00 90.50 166 VAL A N 1
ATOM 1219 C CA . VAL A 1 166 ? -2.298 -7.607 9.061 1.00 90.50 166 VAL A CA 1
ATOM 1220 C C . VAL A 1 166 ? -3.329 -8.035 8.024 1.00 90.50 166 VAL A C 1
ATOM 1222 O O . VAL A 1 166 ? -3.848 -9.147 8.112 1.00 90.50 166 VAL A O 1
ATOM 1225 N N . PHE A 1 167 ? -3.583 -7.184 7.033 1.00 92.81 167 PHE A N 1
ATOM 1226 C CA . PHE A 1 167 ? -4.438 -7.481 5.884 1.00 92.81 167 PHE A CA 1
ATOM 1227 C C . PHE A 1 167 ? -3.583 -7.565 4.622 1.00 92.81 167 PHE A C 1
ATOM 1229 O O . PHE A 1 167 ? -2.921 -6.592 4.249 1.00 92.81 167 PHE A O 1
ATOM 1236 N N . ASN A 1 168 ? -3.590 -8.720 3.959 1.00 92.75 168 ASN A N 1
ATOM 1237 C CA . ASN A 1 168 ? -2.875 -8.907 2.703 1.00 92.75 168 ASN A CA 1
ATOM 1238 C C . ASN A 1 168 ? -3.671 -8.309 1.536 1.00 92.75 168 ASN A C 1
ATOM 1240 O O . ASN A 1 168 ? -4.669 -8.876 1.104 1.00 92.75 168 ASN A O 1
ATOM 1244 N N . ILE A 1 169 ? -3.228 -7.170 1.023 1.00 94.00 169 ILE A N 1
ATOM 1245 C CA . ILE A 1 169 ? -3.853 -6.462 -0.102 1.00 94.00 169 ILE A CA 1
ATOM 1246 C C . ILE A 1 169 ? -3.139 -6.727 -1.433 1.00 94.00 169 ILE A C 1
ATOM 1248 O O . ILE A 1 169 ? -3.349 -5.986 -2.389 1.00 94.00 169 ILE A O 1
ATOM 1252 N N . GLY A 1 170 ? -2.247 -7.722 -1.485 1.00 89.81 170 GLY A N 1
ATOM 1253 C CA . GLY A 1 170 ? -1.599 -8.136 -2.727 1.00 89.81 170 GLY A CA 1
ATOM 1254 C C . GLY A 1 170 ? -2.586 -8.733 -3.733 1.00 89.81 170 GLY A C 1
ATOM 1255 O O . GLY A 1 170 ? -3.751 -8.999 -3.423 1.00 89.81 170 GLY A O 1
ATOM 1256 N N . GLU A 1 171 ? -2.108 -8.956 -4.954 1.00 84.81 171 GLU A N 1
ATOM 1257 C CA . GLU A 1 171 ? -2.914 -9.481 -6.054 1.00 84.81 171 GLU A CA 1
ATOM 1258 C C . GLU A 1 171 ? -3.743 -10.722 -5.660 1.00 84.81 171 GLU A C 1
ATOM 1260 O O . GLU A 1 171 ? -3.231 -11.716 -5.142 1.00 84.81 171 GLU A O 1
ATOM 1265 N N . GLY A 1 172 ? -5.055 -10.652 -5.914 1.00 83.31 172 GLY A N 1
ATOM 1266 C CA . GLY A 1 172 ? -5.999 -11.744 -5.657 1.00 83.31 172 GLY A CA 1
ATOM 1267 C C . GLY A 1 172 ? -6.412 -11.938 -4.193 1.00 83.31 172 GLY A C 1
ATOM 1268 O O . GLY A 1 172 ? -7.119 -12.903 -3.908 1.00 83.31 172 GLY A O 1
ATOM 1269 N N . ARG A 1 173 ? -6.005 -11.052 -3.274 1.00 89.62 173 ARG A N 1
ATOM 1270 C CA . ARG A 1 173 ? -6.288 -11.154 -1.831 1.00 89.62 173 ARG A CA 1
ATOM 1271 C C . ARG A 1 173 ? -7.208 -10.038 -1.341 1.00 89.62 173 ARG A C 1
ATOM 1273 O O . ARG A 1 173 ? -7.212 -8.939 -1.895 1.00 89.62 173 ARG A O 1
ATOM 1280 N N . ASN A 1 174 ? -7.999 -10.323 -0.299 1.00 88.50 174 ASN A N 1
ATOM 1281 C CA . ASN A 1 174 ? -8.920 -9.361 0.326 1.00 88.50 174 ASN A CA 1
ATOM 1282 C C . ASN A 1 174 ? -9.854 -8.679 -0.695 1.00 88.50 174 ASN A C 1
ATOM 1284 O O . ASN A 1 174 ? -10.109 -7.474 -0.635 1.00 88.50 174 ASN A O 1
ATOM 1288 N N . ALA A 1 175 ? -10.381 -9.454 -1.649 1.00 87.75 175 ALA A N 1
ATOM 1289 C CA . ALA A 1 175 ? -11.178 -8.923 -2.755 1.00 87.75 175 ALA A CA 1
ATOM 1290 C C . ALA A 1 175 ? -12.411 -8.129 -2.284 1.00 87.75 175 ALA A C 1
ATOM 1292 O O . ALA A 1 175 ? -12.754 -7.139 -2.921 1.00 87.75 175 ALA A O 1
ATOM 1293 N N . GLY A 1 176 ? -13.029 -8.511 -1.158 1.00 88.81 176 GLY A N 1
ATOM 1294 C CA . GLY A 1 176 ? -14.119 -7.752 -0.528 1.00 88.81 176 GLY A CA 1
ATOM 1295 C C . GLY A 1 176 ? -13.667 -6.377 -0.028 1.00 88.81 176 GLY A C 1
ATOM 1296 O O . GLY A 1 176 ? -14.206 -5.362 -0.454 1.00 88.81 176 GLY A O 1
ATOM 1297 N N . LEU A 1 177 ? -12.594 -6.321 0.769 1.00 92.31 177 LEU A N 1
ATOM 1298 C CA . LEU A 1 177 ? -12.002 -5.062 1.248 1.00 92.31 177 LEU A CA 1
ATOM 1299 C C . LEU A 1 177 ? -11.585 -4.142 0.084 1.00 92.31 177 LEU A C 1
ATOM 1301 O O . LEU A 1 177 ? -11.808 -2.932 0.130 1.00 92.31 177 LEU A O 1
ATOM 1305 N N . LEU A 1 178 ? -10.999 -4.704 -0.977 1.00 92.94 178 LEU A N 1
ATOM 1306 C CA . LEU A 1 178 ? -10.634 -3.951 -2.181 1.00 92.94 178 LEU A CA 1
ATOM 1307 C C . LEU A 1 178 ? -11.859 -3.565 -3.026 1.00 92.94 178 LEU A C 1
ATOM 1309 O O . LEU A 1 178 ? -11.812 -2.569 -3.748 1.00 92.94 178 LEU A O 1
ATOM 1313 N N . ALA A 1 179 ? -12.956 -4.321 -2.984 1.00 91.69 179 ALA A N 1
ATOM 1314 C CA . ALA A 1 179 ? -14.212 -3.943 -3.629 1.00 91.69 179 ALA A CA 1
ATOM 1315 C C . ALA A 1 179 ? -14.837 -2.729 -2.928 1.00 91.69 179 ALA A C 1
ATOM 1317 O O . ALA A 1 179 ? -15.205 -1.769 -3.613 1.00 91.69 179 ALA A O 1
ATOM 1318 N N . ASP A 1 180 ? -14.841 -2.758 -1.593 1.00 92.00 180 ASP A N 1
ATOM 1319 C CA . ASP A 1 180 ? -15.444 -1.760 -0.705 1.00 92.00 180 ASP A CA 1
ATOM 1320 C C . ASP A 1 180 ? -14.618 -0.475 -0.557 1.00 92.00 180 ASP A C 1
ATOM 1322 O O . ASP A 1 180 ? -15.146 0.543 -0.109 1.00 92.00 180 ASP A O 1
ATOM 1326 N N . CYS A 1 181 ? -13.334 -0.501 -0.936 1.00 95.19 181 CYS A N 1
ATOM 1327 C CA . CYS A 1 181 ? -12.485 0.685 -0.991 1.00 95.19 181 CYS A CA 1
ATOM 1328 C C . CYS A 1 181 ? -11.793 0.825 -2.350 1.00 95.19 181 CYS A C 1
ATOM 1330 O O . CYS A 1 181 ? -10.723 0.255 -2.605 1.00 95.19 181 CYS A O 1
ATOM 1332 N N . ARG A 1 182 ? -12.372 1.658 -3.226 1.00 94.69 182 ARG A N 1
ATOM 1333 C CA . ARG A 1 182 ? -11.829 1.918 -4.568 1.00 94.69 182 ARG A CA 1
ATOM 1334 C C . ARG A 1 182 ? -10.392 2.432 -4.505 1.00 94.69 182 ARG A C 1
ATOM 1336 O O . ARG A 1 182 ? -9.546 1.966 -5.270 1.00 94.69 182 ARG A O 1
ATOM 1343 N N . LYS A 1 183 ? -10.112 3.383 -3.610 1.00 95.19 183 LYS A N 1
ATOM 1344 C CA . LYS A 1 183 ? -8.782 3.996 -3.498 1.00 95.19 183 LYS A CA 1
ATOM 1345 C C . LYS A 1 183 ? -7.715 2.982 -3.088 1.00 95.19 183 LYS A C 1
ATOM 1347 O O . LYS A 1 183 ? -6.624 2.980 -3.656 1.00 95.19 183 LYS A O 1
ATOM 1352 N N . LEU A 1 184 ? -8.047 2.083 -2.159 1.00 96.06 184 LEU A N 1
ATOM 1353 C CA . LEU A 1 184 ? -7.153 1.014 -1.717 1.00 96.06 184 LEU A CA 1
ATOM 1354 C C . LEU A 1 184 ? -6.880 0.005 -2.836 1.00 96.06 184 LEU A C 1
ATOM 1356 O O . LEU A 1 184 ? -5.741 -0.415 -3.018 1.00 96.06 184 LEU A O 1
ATOM 1360 N N . ARG A 1 185 ? -7.899 -0.328 -3.635 1.00 95.88 185 ARG A N 1
ATOM 1361 C CA . ARG A 1 185 ? -7.744 -1.169 -4.829 1.00 95.88 185 ARG A CA 1
ATOM 1362 C C . ARG A 1 185 ? -6.826 -0.547 -5.870 1.00 95.88 185 ARG A C 1
ATOM 1364 O O . ARG A 1 185 ? -5.989 -1.243 -6.437 1.00 95.88 185 ARG A O 1
ATOM 1371 N N . GLU A 1 186 ? -6.965 0.749 -6.136 1.00 96.56 186 GLU A N 1
ATOM 1372 C CA . GLU A 1 186 ? -6.055 1.456 -7.040 1.00 96.56 186 GLU A CA 1
ATOM 1373 C C . GLU A 1 186 ? -4.621 1.490 -6.485 1.00 96.56 186 GLU A C 1
ATOM 1375 O O . GLU A 1 186 ? -3.677 1.218 -7.225 1.00 96.56 186 GLU A O 1
ATOM 1380 N N . TYR A 1 187 ? -4.458 1.737 -5.181 1.00 96.19 187 TYR A N 1
ATOM 1381 C CA . TYR A 1 187 ? -3.162 1.659 -4.503 1.00 96.19 187 TYR A CA 1
ATOM 1382 C C . TYR A 1 187 ? -2.511 0.277 -4.661 1.00 96.19 187 TYR A C 1
ATOM 1384 O O . TYR A 1 187 ? -1.399 0.194 -5.178 1.00 96.19 187 TYR A O 1
ATOM 1392 N N . ALA A 1 188 ? -3.216 -0.803 -4.312 1.00 95.44 188 ALA A N 1
ATOM 1393 C CA . ALA A 1 188 ? -2.713 -2.173 -4.430 1.00 95.44 188 ALA A CA 1
ATOM 1394 C C . ALA A 1 188 ? -2.265 -2.505 -5.864 1.00 95.44 188 ALA A C 1
ATOM 1396 O O . ALA A 1 188 ? -1.150 -2.979 -6.077 1.00 95.44 188 ALA A O 1
ATOM 1397 N N . ARG A 1 189 ? -3.082 -2.149 -6.867 1.00 95.81 189 ARG A N 1
ATOM 1398 C CA . ARG A 1 189 ? -2.753 -2.365 -8.287 1.00 95.81 189 ARG A CA 1
ATOM 1399 C C . ARG A 1 189 ? -1.505 -1.609 -8.738 1.00 95.81 189 ARG A C 1
ATOM 1401 O O . ARG A 1 189 ? -0.750 -2.134 -9.555 1.00 95.81 189 ARG A O 1
ATOM 1408 N N . LEU A 1 190 ? -1.294 -0.382 -8.253 1.00 96.50 190 LEU A N 1
ATOM 1409 C CA . LEU A 1 190 ? -0.067 0.360 -8.546 1.00 96.50 190 LEU A CA 1
ATOM 1410 C C . LEU A 1 190 ? 1.148 -0.353 -7.942 1.00 96.50 190 LEU A C 1
ATOM 1412 O O . LEU A 1 190 ? 2.131 -0.552 -8.651 1.00 96.50 190 LEU A O 1
ATOM 1416 N N . ILE A 1 191 ? 1.069 -0.757 -6.671 1.00 95.81 191 ILE A N 1
ATOM 1417 C CA . ILE A 1 191 ? 2.163 -1.451 -5.979 1.00 95.81 191 ILE A CA 1
ATOM 1418 C C . ILE A 1 191 ? 2.531 -2.757 -6.689 1.00 95.81 191 ILE A C 1
ATOM 1420 O O . ILE A 1 191 ? 3.704 -2.968 -6.998 1.00 95.81 191 ILE A O 1
ATOM 1424 N N . ASP A 1 192 ? 1.549 -3.591 -7.034 1.00 94.25 192 ASP A N 1
ATOM 1425 C CA . ASP A 1 192 ? 1.802 -4.849 -7.745 1.00 94.25 192 ASP A CA 1
ATOM 1426 C C . ASP A 1 192 ? 2.406 -4.612 -9.135 1.00 94.25 192 ASP A C 1
ATOM 1428 O O . ASP A 1 192 ? 3.329 -5.324 -9.546 1.00 94.25 192 ASP A O 1
ATOM 1432 N N . ARG A 1 193 ? 1.982 -3.551 -9.841 1.00 95.88 193 ARG A N 1
ATOM 1433 C CA . ARG A 1 193 ? 2.621 -3.180 -11.109 1.00 95.88 193 ARG A CA 1
ATOM 1434 C C . ARG A 1 193 ? 4.074 -2.760 -10.911 1.00 95.88 193 ARG A C 1
ATOM 1436 O O . ARG A 1 193 ? 4.925 -3.183 -11.689 1.00 95.88 193 ARG A O 1
ATOM 1443 N N . VAL A 1 194 ? 4.359 -1.932 -9.906 1.00 95.88 194 VAL A N 1
ATOM 1444 C CA . VAL A 1 194 ? 5.726 -1.483 -9.600 1.00 95.88 194 VAL A CA 1
ATOM 1445 C C . VAL A 1 194 ? 6.611 -2.681 -9.248 1.00 95.88 194 VAL A C 1
ATOM 1447 O O . VAL A 1 194 ? 7.694 -2.799 -9.813 1.00 95.88 194 VAL A O 1
ATOM 1450 N N . LYS A 1 195 ? 6.128 -3.610 -8.412 1.00 93.62 195 LYS A N 1
ATOM 1451 C CA . LYS A 1 195 ? 6.819 -4.869 -8.076 1.00 93.62 195 LYS A CA 1
ATOM 1452 C C . LYS A 1 195 ? 7.177 -5.674 -9.324 1.00 93.62 195 LYS A C 1
ATOM 1454 O O . LYS A 1 195 ? 8.332 -6.051 -9.502 1.00 93.62 195 LYS A O 1
ATOM 1459 N N . GLY A 1 196 ? 6.211 -5.888 -10.220 1.00 93.56 196 GLY A N 1
ATOM 1460 C CA . GLY A 1 196 ? 6.447 -6.614 -11.471 1.00 93.56 196 GLY A CA 1
ATOM 1461 C C . GLY A 1 196 ? 7.465 -5.922 -12.384 1.00 93.56 196 GLY A C 1
ATOM 1462 O O . GLY A 1 196 ? 8.321 -6.576 -12.971 1.00 93.56 196 GLY A O 1
ATOM 1463 N N . GLU A 1 197 ? 7.416 -4.593 -12.480 1.00 95.69 197 GLU A N 1
ATOM 1464 C CA . GLU A 1 197 ? 8.367 -3.810 -13.276 1.00 95.69 197 GLU A CA 1
ATOM 1465 C C . GLU A 1 197 ? 9.786 -3.836 -12.690 1.00 95.69 197 GLU A C 1
ATOM 1467 O O . GLU A 1 197 ? 10.749 -3.938 -13.450 1.00 95.69 197 GLU A O 1
ATOM 1472 N N . LEU A 1 198 ? 9.915 -3.772 -11.360 1.00 93.81 198 LEU A N 1
ATOM 1473 C CA . LEU A 1 198 ? 11.193 -3.861 -10.644 1.00 93.81 198 LEU A CA 1
ATOM 1474 C C . LEU A 1 198 ? 11.816 -5.257 -10.748 1.00 93.81 198 LEU A C 1
ATOM 1476 O O . LEU A 1 198 ? 13.029 -5.373 -10.878 1.00 93.81 198 LEU A O 1
ATOM 1480 N N . ALA A 1 199 ? 10.999 -6.312 -10.755 1.00 90.88 199 ALA A N 1
ATOM 1481 C CA . ALA A 1 199 ? 11.476 -7.681 -10.944 1.00 90.88 199 ALA A CA 1
ATOM 1482 C C . ALA A 1 199 ? 12.036 -7.934 -12.359 1.00 90.88 199 ALA A C 1
ATOM 1484 O O . ALA A 1 199 ? 12.886 -8.803 -12.542 1.00 90.88 199 ALA A O 1
ATOM 1485 N N . LEU A 1 200 ? 11.566 -7.185 -13.363 1.00 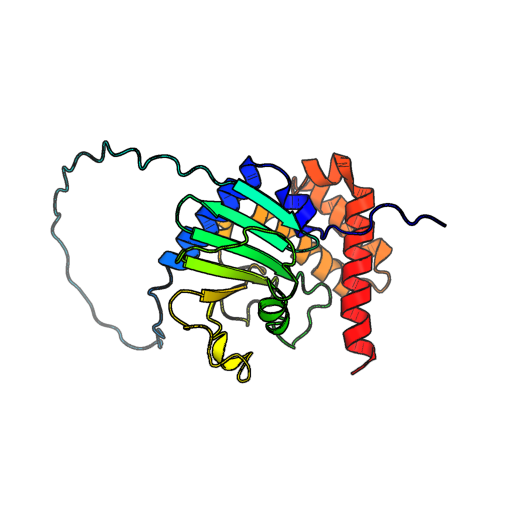90.94 200 LEU A N 1
ATOM 1486 C CA . LEU A 1 200 ? 11.960 -7.344 -14.768 1.00 90.94 200 LEU A CA 1
ATOM 1487 C C . LEU A 1 200 ? 13.091 -6.403 -15.208 1.00 90.94 200 LEU A C 1
ATOM 1489 O O . LEU A 1 200 ? 13.627 -6.570 -16.305 1.00 90.94 200 LEU A O 1
ATOM 1493 N N . ASP A 1 201 ? 13.427 -5.383 -14.419 1.00 83.88 201 ASP A N 1
ATOM 1494 C CA . ASP A 1 201 ? 14.312 -4.300 -14.842 1.00 83.88 201 ASP A CA 1
ATOM 1495 C C . ASP A 1 201 ? 15.387 -3.997 -13.797 1.00 83.88 201 ASP A C 1
ATOM 1497 O O . ASP A 1 201 ? 15.099 -3.613 -12.668 1.00 83.88 201 ASP A O 1
ATOM 1501 N N . ALA A 1 202 ? 16.651 -4.084 -14.212 1.00 82.25 202 ALA A N 1
ATOM 1502 C CA . ALA A 1 202 ? 17.797 -3.767 -13.365 1.00 82.25 202 ALA A CA 1
ATOM 1503 C C . ALA A 1 202 ? 17.898 -2.273 -12.986 1.00 82.25 202 ALA A C 1
ATOM 1505 O O . ALA A 1 202 ? 18.722 -1.919 -12.143 1.00 82.25 202 ALA A O 1
ATOM 1506 N N . TYR A 1 203 ? 17.097 -1.392 -13.603 1.00 92.75 203 TYR A N 1
ATOM 1507 C CA . TYR A 1 203 ? 17.106 0.051 -13.357 1.00 92.75 203 TYR A CA 1
ATOM 1508 C C . TYR A 1 203 ? 15.796 0.511 -12.686 1.00 92.75 203 TYR A C 1
ATOM 1510 O O . TYR A 1 203 ? 14.823 0.816 -13.389 1.00 92.75 203 TYR A O 1
ATOM 1518 N N . PRO A 1 204 ? 15.767 0.666 -11.345 1.00 93.88 204 PRO A N 1
ATOM 1519 C CA . PRO A 1 204 ? 14.554 1.001 -10.592 1.00 93.88 204 PRO A CA 1
ATOM 1520 C C . PRO A 1 204 ? 13.852 2.276 -11.067 1.00 93.88 204 PRO A C 1
ATOM 1522 O O . PRO A 1 204 ? 12.632 2.309 -11.201 1.00 93.88 204 PRO A O 1
ATOM 1525 N N . VAL A 1 205 ? 14.618 3.315 -11.417 1.00 95.88 205 VAL A N 1
ATOM 1526 C CA . VAL A 1 205 ? 14.079 4.587 -11.935 1.00 95.88 205 VAL A CA 1
ATOM 1527 C C . VAL A 1 205 ? 13.247 4.372 -13.201 1.00 95.88 205 VAL A C 1
ATOM 1529 O O . VAL A 1 205 ? 12.181 4.970 -13.370 1.00 95.88 205 VAL A O 1
ATOM 1532 N N . ARG A 1 206 ? 13.713 3.496 -14.097 1.00 96.06 206 ARG A N 1
ATOM 1533 C CA . ARG A 1 206 ? 13.011 3.176 -15.342 1.00 96.06 206 ARG A CA 1
ATOM 1534 C C . ARG A 1 206 ? 11.780 2.317 -15.068 1.00 96.06 206 ARG A C 1
ATOM 1536 O O . ARG A 1 206 ? 10.718 2.634 -15.601 1.00 96.06 206 ARG A O 1
ATOM 1543 N N . ALA A 1 207 ? 11.908 1.305 -14.212 1.00 96.12 207 ALA A N 1
ATOM 1544 C CA . ALA A 1 207 ? 10.806 0.444 -13.785 1.00 96.12 207 ALA A CA 1
ATOM 1545 C C . ALA A 1 207 ? 9.640 1.252 -13.194 1.00 96.12 207 ALA A C 1
ATOM 1547 O O . ALA A 1 207 ? 8.511 1.180 -13.682 1.00 96.12 207 ALA A O 1
ATOM 1548 N N . VAL A 1 208 ? 9.937 2.110 -12.212 1.00 96.62 208 VAL A N 1
ATOM 1549 C CA . VAL A 1 208 ? 8.954 2.981 -11.553 1.00 96.62 208 VAL A CA 1
ATOM 1550 C C . VAL A 1 208 ? 8.313 3.940 -12.560 1.00 96.62 208 VAL A C 1
ATOM 1552 O O . VAL A 1 208 ? 7.093 4.111 -12.561 1.00 96.62 208 VAL A O 1
ATOM 1555 N N . LYS A 1 209 ? 9.092 4.520 -13.485 1.00 96.56 209 LYS A N 1
ATOM 1556 C CA . LYS A 1 209 ? 8.547 5.385 -14.546 1.00 96.56 209 LYS A CA 1
ATOM 1557 C C . LYS A 1 209 ? 7.577 4.635 -15.469 1.00 96.56 209 LYS A C 1
ATOM 1559 O O . LYS A 1 209 ? 6.534 5.194 -15.810 1.00 96.56 209 LYS A O 1
ATOM 1564 N N . ARG A 1 210 ? 7.887 3.392 -15.862 1.00 96.56 210 ARG A N 1
ATOM 1565 C CA . ARG A 1 210 ? 6.979 2.559 -16.675 1.00 96.56 210 ARG A CA 1
ATOM 1566 C C . ARG A 1 210 ? 5.699 2.220 -15.916 1.00 96.56 210 ARG A C 1
ATOM 1568 O O . ARG A 1 210 ? 4.616 2.391 -16.471 1.00 96.56 210 ARG A O 1
ATOM 1575 N N . ALA A 1 211 ? 5.814 1.819 -14.649 1.00 97.12 211 ALA A N 1
ATOM 1576 C CA . ALA A 1 211 ? 4.668 1.508 -13.799 1.00 97.12 211 ALA A CA 1
ATOM 1577 C C . ALA A 1 211 ? 3.722 2.711 -13.639 1.00 97.12 211 ALA A C 1
ATOM 1579 O O . ALA A 1 211 ? 2.515 2.579 -13.836 1.00 97.12 211 ALA A O 1
ATOM 1580 N N . VAL A 1 212 ? 4.271 3.898 -13.362 1.00 96.62 212 VAL A N 1
ATOM 1581 C CA . VAL A 1 212 ? 3.488 5.139 -13.238 1.00 96.62 212 VAL A CA 1
ATOM 1582 C C . VAL A 1 212 ? 2.853 5.549 -14.572 1.00 96.62 212 VAL A C 1
ATOM 1584 O O . VAL A 1 212 ? 1.693 5.956 -14.593 1.00 96.62 212 VAL A O 1
ATOM 1587 N N . GLY A 1 213 ? 3.561 5.395 -15.697 1.00 97.06 213 GLY A N 1
ATOM 1588 C CA . GLY A 1 213 ? 2.996 5.652 -17.028 1.00 97.06 213 GLY A CA 1
ATOM 1589 C C . GLY A 1 213 ? 1.828 4.719 -17.373 1.00 97.06 213 GLY A C 1
ATOM 1590 O O . GLY A 1 213 ? 0.799 5.165 -17.888 1.00 97.06 213 GLY A O 1
ATOM 1591 N N . TRP A 1 214 ? 1.951 3.434 -17.030 1.00 97.56 214 TRP A N 1
ATOM 1592 C CA . TRP A 1 214 ? 0.847 2.481 -17.135 1.00 97.56 214 TRP A CA 1
ATOM 1593 C C . TRP A 1 214 ? -0.331 2.888 -16.245 1.00 97.56 214 TRP A C 1
ATOM 1595 O O . TRP A 1 214 ? -1.464 2.908 -16.719 1.00 97.56 214 TRP A O 1
ATOM 1605 N N . ALA A 1 215 ? -0.075 3.268 -14.990 1.00 97.44 215 ALA A N 1
ATOM 1606 C CA . ALA A 1 215 ? -1.123 3.620 -14.034 1.00 97.44 215 ALA A CA 1
ATOM 1607 C C . ALA A 1 215 ? -1.941 4.839 -14.486 1.00 97.44 215 ALA A C 1
ATOM 1609 O O . ALA A 1 215 ? -3.168 4.807 -14.423 1.00 97.44 215 ALA A O 1
ATOM 1610 N N . LEU A 1 216 ? -1.280 5.856 -15.050 1.00 96.50 216 LEU A N 1
ATOM 1611 C CA . LEU A 1 216 ? -1.946 6.999 -15.683 1.00 96.50 216 LEU A CA 1
ATOM 1612 C C . LEU A 1 216 ? -2.860 6.573 -16.840 1.00 96.50 216 LEU A C 1
ATOM 1614 O O . LEU A 1 216 ? -3.978 7.063 -16.947 1.00 96.50 216 LEU A O 1
ATOM 1618 N N . THR A 1 217 ? -2.411 5.640 -17.683 1.00 96.94 217 THR A N 1
ATOM 1619 C CA . THR A 1 217 ? -3.200 5.144 -18.827 1.00 96.94 217 THR A CA 1
ATOM 1620 C C . THR A 1 217 ? -4.372 4.265 -18.378 1.00 96.94 217 THR A C 1
ATOM 1622 O O . THR A 1 217 ? -5.435 4.275 -18.990 1.00 96.94 217 THR A O 1
ATOM 1625 N N . ALA A 1 218 ? -4.188 3.505 -17.297 1.00 96.50 218 ALA A N 1
ATOM 1626 C CA . ALA A 1 218 ? -5.181 2.591 -16.742 1.00 96.50 218 ALA A CA 1
ATOM 1627 C C . ALA A 1 218 ? -6.176 3.263 -15.775 1.00 96.50 218 ALA A C 1
ATOM 1629 O O . ALA A 1 218 ? -7.033 2.570 -15.221 1.00 96.50 218 ALA A O 1
ATOM 1630 N N . GLY A 1 219 ? -6.056 4.576 -15.534 1.00 96.06 219 GLY A N 1
ATOM 1631 C CA . GLY A 1 219 ? -6.905 5.309 -14.590 1.00 96.06 219 GLY A CA 1
ATOM 1632 C C . GLY A 1 219 ? -6.661 4.946 -13.117 1.00 96.06 219 GLY A C 1
ATOM 1633 O O . GLY A 1 219 ? -7.550 5.108 -12.285 1.00 96.06 219 GLY A O 1
ATOM 1634 N N . VAL A 1 220 ? -5.485 4.408 -12.783 1.00 96.50 220 VAL A N 1
ATOM 1635 C CA . VAL A 1 220 ? -5.124 3.942 -11.434 1.00 96.50 220 VAL A CA 1
ATOM 1636 C C . VAL A 1 220 ? -4.418 5.061 -10.679 1.00 96.50 220 VAL A C 1
ATOM 1638 O O . VAL A 1 220 ? -3.354 5.503 -11.108 1.00 96.50 220 VAL A O 1
ATOM 1641 N N . LEU A 1 221 ? -4.994 5.522 -9.560 1.00 95.12 221 LEU A N 1
ATOM 1642 C CA . LEU A 1 221 ? -4.504 6.685 -8.807 1.00 95.12 221 LEU A CA 1
ATOM 1643 C C . LEU A 1 221 ? -4.262 7.911 -9.703 1.00 95.12 221 LEU A C 1
ATOM 1645 O O . LEU A 1 221 ? -3.414 8.752 -9.415 1.00 95.12 221 LEU A O 1
ATOM 1649 N N . GLU A 1 222 ? -5.017 8.022 -10.797 1.00 95.31 222 GLU A N 1
ATOM 1650 C CA . GLU A 1 222 ? -4.734 8.951 -11.889 1.00 95.31 222 GLU A CA 1
ATOM 1651 C C . GLU A 1 222 ? -4.691 10.405 -11.419 1.00 95.31 222 GLU A C 1
ATOM 1653 O O . GLU A 1 222 ? -3.772 11.140 -11.767 1.00 95.31 222 GLU A O 1
ATOM 1658 N N . GLU A 1 223 ? -5.647 10.818 -10.588 1.00 93.50 223 GLU A N 1
ATOM 1659 C CA . GLU A 1 223 ? -5.687 12.176 -10.046 1.00 93.50 223 GLU A CA 1
ATOM 1660 C C . GLU A 1 223 ? -4.426 12.503 -9.226 1.00 93.50 223 GLU A C 1
ATOM 1662 O O . GLU A 1 223 ? -3.819 13.563 -9.402 1.00 93.50 223 GLU A O 1
ATOM 1667 N N . LEU A 1 224 ? -3.995 11.568 -8.371 1.00 92.75 224 LEU A N 1
ATOM 1668 C CA . LEU A 1 224 ? -2.782 11.714 -7.568 1.00 92.75 224 LEU A CA 1
ATOM 1669 C C . LEU A 1 224 ? -1.547 11.777 -8.471 1.00 92.75 224 LEU A C 1
ATOM 1671 O O . LEU A 1 224 ? -0.713 12.665 -8.309 1.00 92.75 224 LEU A O 1
ATOM 1675 N N . LEU A 1 225 ? -1.443 10.868 -9.441 1.00 95.06 225 LEU A N 1
ATOM 1676 C CA . LEU A 1 225 ? -0.293 10.776 -10.339 1.00 95.06 225 LEU A CA 1
ATOM 1677 C C . LEU A 1 225 ? -0.201 11.963 -11.306 1.00 95.06 225 LEU A C 1
ATOM 1679 O O . LEU A 1 225 ? 0.902 12.404 -11.615 1.00 95.06 225 LEU A O 1
ATOM 1683 N N . ARG A 1 226 ? -1.328 12.524 -11.757 1.00 94.12 226 ARG A N 1
ATOM 1684 C CA . ARG A 1 226 ? -1.337 13.742 -12.584 1.00 94.12 226 ARG A CA 1
ATOM 1685 C C . ARG A 1 226 ? -0.886 14.966 -11.791 1.00 94.12 226 ARG A C 1
ATOM 1687 O O . ARG A 1 226 ? -0.170 15.800 -12.332 1.00 94.12 226 ARG A O 1
ATOM 1694 N N . SER A 1 227 ? -1.286 15.076 -10.523 1.00 92.31 227 SER A N 1
ATOM 1695 C CA . SER A 1 227 ? -0.932 16.231 -9.689 1.00 92.31 227 SER A CA 1
ATOM 1696 C C . SER A 1 227 ? 0.455 16.127 -9.049 1.00 92.31 227 SER A C 1
ATOM 1698 O O . SER A 1 227 ? 1.071 17.159 -8.799 1.00 92.31 227 SER A O 1
ATOM 1700 N N . ARG A 1 228 ? 0.907 14.917 -8.703 1.00 91.62 228 ARG A N 1
ATOM 1701 C CA . ARG A 1 228 ? 2.083 14.664 -7.846 1.00 91.62 228 ARG A CA 1
ATOM 1702 C C . ARG A 1 228 ? 2.932 13.495 -8.347 1.00 91.62 228 ARG A C 1
ATOM 1704 O O . ARG A 1 228 ? 3.612 12.834 -7.570 1.00 91.62 228 ARG A O 1
ATOM 1711 N N . GLY A 1 229 ? 2.893 13.208 -9.646 1.00 91.69 229 GLY A N 1
ATOM 1712 C CA . GLY A 1 229 ? 3.573 12.047 -10.222 1.00 91.69 229 GLY A CA 1
ATOM 1713 C C . GLY A 1 229 ? 5.074 12.015 -9.946 1.00 91.69 229 GLY A C 1
ATOM 1714 O O . GLY A 1 229 ? 5.626 10.936 -9.767 1.00 91.69 229 GLY A O 1
ATOM 1715 N N . ASP A 1 230 ? 5.734 13.171 -9.882 1.00 92.25 230 ASP A N 1
ATOM 1716 C CA . ASP A 1 230 ? 7.167 13.261 -9.586 1.00 92.25 230 ASP A CA 1
ATOM 1717 C C . ASP A 1 230 ? 7.461 12.867 -8.130 1.00 92.25 230 ASP A C 1
ATOM 1719 O O . ASP A 1 230 ? 8.275 11.976 -7.898 1.00 92.25 230 ASP A O 1
ATOM 1723 N N . GLU A 1 231 ? 6.703 13.424 -7.177 1.00 93.12 231 GLU A N 1
ATOM 1724 C CA . GLU A 1 231 ? 6.764 13.086 -5.744 1.00 93.12 231 GLU A CA 1
ATOM 1725 C C . GLU A 1 231 ? 6.498 11.588 -5.515 1.00 93.12 231 GLU A C 1
ATOM 1727 O O . GLU A 1 231 ? 7.234 10.920 -4.792 1.00 93.12 231 GLU A O 1
ATOM 1732 N N . VAL A 1 232 ? 5.493 11.020 -6.194 1.00 93.88 232 VAL A N 1
ATOM 1733 C CA . VAL A 1 232 ? 5.179 9.585 -6.095 1.00 93.88 232 VAL A CA 1
ATOM 1734 C C . VAL A 1 232 ? 6.329 8.713 -6.605 1.00 93.88 232 VAL A C 1
ATOM 1736 O O . VAL A 1 232 ? 6.648 7.704 -5.977 1.00 93.88 232 VAL A O 1
ATOM 1739 N N . ARG A 1 233 ? 6.980 9.084 -7.717 1.00 94.75 233 ARG A N 1
ATOM 1740 C CA . ARG A 1 233 ? 8.137 8.326 -8.224 1.00 94.75 233 ARG A CA 1
ATOM 1741 C C . ARG A 1 233 ? 9.311 8.375 -7.251 1.00 94.75 233 ARG A C 1
ATOM 1743 O O . ARG A 1 233 ? 9.938 7.344 -7.030 1.00 94.75 233 ARG A O 1
ATOM 1750 N N . GLU A 1 234 ? 9.596 9.539 -6.671 1.00 93.50 234 GLU A N 1
ATOM 1751 C CA . GLU A 1 234 ? 10.659 9.691 -5.670 1.00 93.50 234 GLU A CA 1
ATOM 1752 C C . GLU A 1 234 ? 10.387 8.854 -4.416 1.00 93.50 234 GLU A C 1
ATOM 1754 O O . GLU A 1 234 ? 11.288 8.173 -3.925 1.00 93.50 234 GLU A O 1
ATOM 1759 N N . ILE A 1 235 ? 9.142 8.848 -3.929 1.00 92.44 235 ILE A N 1
ATOM 1760 C CA . ILE A 1 235 ? 8.739 8.045 -2.769 1.00 92.44 235 ILE A CA 1
ATOM 1761 C C . ILE A 1 235 ? 8.895 6.551 -3.051 1.00 92.44 235 ILE A C 1
ATOM 1763 O O . ILE A 1 235 ? 9.519 5.862 -2.250 1.00 92.44 235 ILE A O 1
ATOM 1767 N N . LEU A 1 236 ? 8.401 6.063 -4.193 1.00 93.88 236 LEU A N 1
ATOM 1768 C CA . LEU A 1 236 ? 8.520 4.650 -4.573 1.00 93.88 236 LEU A CA 1
ATOM 1769 C C . LEU A 1 236 ? 9.982 4.199 -4.679 1.00 93.88 236 LEU A C 1
ATOM 1771 O O . LEU A 1 236 ? 10.321 3.096 -4.256 1.00 93.88 236 LEU A O 1
ATOM 1775 N N . LEU A 1 237 ? 10.859 5.048 -5.223 1.00 94.12 237 LEU A N 1
ATOM 1776 C CA . LEU A 1 237 ? 12.291 4.752 -5.302 1.00 94.12 237 LEU A CA 1
ATOM 1777 C C . LEU A 1 237 ? 12.940 4.713 -3.920 1.00 94.12 237 LEU A C 1
ATOM 1779 O O . LEU A 1 237 ? 13.703 3.793 -3.640 1.00 94.12 237 LEU A O 1
ATOM 1783 N N . ARG A 1 238 ? 12.600 5.664 -3.044 1.00 91.56 238 ARG A N 1
ATOM 1784 C CA . ARG A 1 238 ? 13.093 5.697 -1.662 1.00 91.56 238 ARG A CA 1
ATOM 1785 C C . ARG A 1 238 ? 12.627 4.481 -0.858 1.00 91.56 238 ARG A C 1
ATOM 1787 O O . ARG A 1 238 ? 13.427 3.903 -0.130 1.00 91.56 238 ARG A O 1
ATOM 1794 N N . GLU A 1 239 ? 11.352 4.106 -0.974 1.00 89.31 239 GLU A N 1
ATOM 1795 C CA . GLU A 1 239 ? 10.788 2.916 -0.318 1.00 89.31 239 GLU A CA 1
ATOM 1796 C C . GLU A 1 239 ? 11.494 1.645 -0.814 1.00 89.31 239 GLU A C 1
ATOM 1798 O O . GLU A 1 239 ? 11.947 0.839 -0.004 1.00 89.31 239 GLU A O 1
ATOM 1803 N N . TYR A 1 240 ? 11.693 1.512 -2.130 1.00 90.81 240 TYR A N 1
ATOM 1804 C CA . TYR A 1 240 ? 12.449 0.400 -2.708 1.00 90.81 240 TYR A CA 1
ATOM 1805 C C . TYR A 1 240 ? 13.907 0.362 -2.229 1.00 90.81 240 TYR A C 1
ATOM 1807 O O . TYR A 1 240 ? 14.409 -0.698 -1.864 1.00 90.81 240 TYR A O 1
ATOM 1815 N N . GLU A 1 241 ? 14.605 1.499 -2.205 1.00 89.94 241 GLU A N 1
ATOM 1816 C CA . GLU A 1 241 ? 15.986 1.569 -1.715 1.00 89.94 241 GLU A CA 1
ATOM 1817 C C . GLU A 1 241 ? 16.084 1.146 -0.246 1.00 89.94 241 GLU A C 1
ATOM 1819 O O . GLU A 1 241 ? 16.964 0.349 0.098 1.00 89.94 241 GLU A O 1
ATOM 1824 N N . ALA A 1 242 ? 15.156 1.607 0.599 1.00 86.50 242 ALA A N 1
ATOM 1825 C CA . ALA A 1 242 ? 15.084 1.213 2.002 1.00 86.50 242 ALA A CA 1
ATOM 1826 C C . ALA A 1 242 ? 14.870 -0.302 2.159 1.00 86.50 242 ALA A C 1
ATOM 1828 O O . ALA A 1 242 ? 15.616 -0.950 2.893 1.00 86.50 242 ALA A O 1
ATOM 1829 N N . GLU A 1 243 ? 13.921 -0.889 1.423 1.00 85.38 243 GLU A N 1
ATOM 1830 C CA . GLU A 1 243 ? 13.686 -2.340 1.434 1.00 85.38 243 GLU A CA 1
ATOM 1831 C C . GLU A 1 243 ? 14.892 -3.131 0.899 1.00 85.38 243 GLU A C 1
ATOM 1833 O O . GLU A 1 243 ? 15.290 -4.139 1.483 1.00 85.38 243 GLU A O 1
ATOM 1838 N N . SER A 1 244 ? 15.521 -2.659 -0.180 1.00 84.38 244 SER A N 1
ATOM 1839 C CA . SER A 1 244 ? 16.673 -3.327 -0.796 1.00 84.38 244 SER A CA 1
ATOM 1840 C C . SER A 1 244 ? 17.926 -3.287 0.083 1.00 84.38 244 SER A C 1
ATOM 1842 O O . SER A 1 244 ? 18.748 -4.203 0.032 1.00 84.38 244 SER A O 1
ATOM 1844 N N . SER A 1 245 ? 18.071 -2.251 0.914 1.00 80.19 245 SER A N 1
ATOM 1845 C CA . SER A 1 245 ? 19.186 -2.128 1.858 1.00 80.19 245 SER A CA 1
ATOM 1846 C C . SER A 1 245 ? 19.099 -3.201 2.942 1.00 80.19 245 SER A C 1
ATOM 1848 O O . SER A 1 245 ? 20.097 -3.858 3.223 1.00 80.19 245 SER A O 1
ATOM 1850 N N . VAL A 1 246 ? 17.887 -3.489 3.434 1.00 70.06 246 VAL A N 1
ATOM 1851 C CA . VAL A 1 246 ? 17.631 -4.581 4.393 1.00 70.06 246 VAL A CA 1
ATOM 1852 C C . VAL A 1 246 ? 18.023 -5.952 3.828 1.00 70.06 246 VAL A C 1
ATOM 1854 O O . VAL A 1 246 ? 18.437 -6.830 4.581 1.00 70.06 246 VAL A O 1
ATOM 1857 N N . VAL A 1 247 ? 17.910 -6.155 2.510 1.00 65.19 247 VAL A N 1
ATOM 1858 C CA . VAL A 1 247 ? 18.353 -7.399 1.852 1.00 65.19 247 VAL A CA 1
ATOM 1859 C C . VAL A 1 247 ? 19.871 -7.504 1.808 1.00 65.19 247 VAL A C 1
ATOM 1861 O O . VAL A 1 247 ? 20.401 -8.592 1.971 1.00 65.19 247 VAL A O 1
ATOM 1864 N N . ARG A 1 248 ? 20.576 -6.394 1.566 1.00 60.78 248 ARG A N 1
ATOM 1865 C CA . ARG A 1 248 ? 22.043 -6.389 1.430 1.00 60.78 248 ARG A CA 1
ATOM 1866 C C . ARG A 1 248 ? 22.778 -6.545 2.760 1.00 60.78 248 ARG A C 1
ATOM 1868 O O . ARG A 1 248 ? 23.936 -6.943 2.755 1.00 60.78 248 ARG A O 1
ATOM 1875 N N . GLU A 1 249 ? 22.129 -6.195 3.865 1.00 59.62 249 GLU A N 1
ATOM 1876 C CA . GLU A 1 249 ? 22.674 -6.313 5.224 1.00 59.62 249 GLU A CA 1
ATOM 1877 C C . GLU A 1 249 ? 22.443 -7.698 5.861 1.00 59.62 249 GLU A C 1
ATOM 1879 O O . GLU A 1 249 ? 22.904 -7.937 6.978 1.00 59.62 249 GLU A O 1
ATOM 1884 N N . LYS A 1 250 ? 21.747 -8.608 5.167 1.00 47.59 250 LYS A N 1
ATOM 1885 C CA . LYS A 1 250 ? 21.506 -9.999 5.581 1.00 47.59 250 LYS A CA 1
ATOM 1886 C C . LYS A 1 250 ? 22.278 -10.982 4.711 1.00 47.59 250 LYS A C 1
ATOM 1888 O O . LYS A 1 250 ? 22.740 -11.990 5.287 1.00 47.59 250 LYS A O 1
#

Radius of gyration: 20.53 Å; chains: 1; bounding box: 64×58×52 Å

Foldseek 3Di:
DDPPDDFEFPVNLLCVDQVLVLLLVVLVVVVVVVPPDDDDPDPDDDDDDDDDDDDDDPDDPPDPPPSFRWDWDDGGQWIWTDGPAEIEIEGEALCLVQDPPPDPCLVQVVRPPDPPDDPPPSPNGAYEYEYEYQHDPVDAQKDKDDVCVVCVVPVPPPSPHYTYMYGHLHPPHPVSSCVSRVSSVLVNQLSNQLSVLVVVDPDSLVSNVVSLVVSCVVVRSVVSCVVCVVVNSVSSVVSVVVSVVVVVVD